Protein AF-A0A349HKL2-F1 (afdb_monomer_lite)

Structure (mmCIF, N/CA/C/O backbone):
data_AF-A0A349HKL2-F1
#
_entry.id   AF-A0A349HKL2-F1
#
loop_
_atom_site.group_PDB
_atom_site.id
_atom_site.type_symbol
_atom_site.label_atom_id
_atom_site.label_alt_id
_atom_site.label_comp_id
_atom_site.label_asym_id
_atom_site.label_entity_id
_atom_site.label_seq_id
_atom_site.pdbx_PDB_ins_code
_atom_site.Cartn_x
_atom_site.Cartn_y
_atom_site.Cartn_z
_atom_site.occupancy
_atom_site.B_iso_or_equiv
_atom_site.auth_seq_id
_atom_site.auth_comp_id
_atom_site.auth_asym_id
_atom_site.auth_atom_id
_atom_site.pdbx_PDB_model_num
ATOM 1 N N . MET A 1 1 ? -15.366 -4.958 16.039 1.00 77.75 1 MET A N 1
ATOM 2 C CA . MET A 1 1 ? -14.881 -5.677 14.840 1.00 77.75 1 MET A CA 1
ATOM 3 C C . MET A 1 1 ? -13.421 -5.384 14.502 1.00 77.75 1 MET A C 1
ATOM 5 O O . MET A 1 1 ? -12.619 -6.249 14.798 1.00 77.75 1 MET A O 1
ATOM 9 N N . GLN A 1 2 ? -13.024 -4.227 13.939 1.00 81.50 2 GLN A N 1
ATOM 10 C CA . GLN A 1 2 ? -11.599 -4.001 13.590 1.00 81.50 2 GLN A CA 1
ATOM 11 C C . GLN A 1 2 ? -10.670 -4.048 14.814 1.00 81.50 2 GLN A C 1
ATOM 13 O O . GLN A 1 2 ? -9.654 -4.728 14.779 1.00 81.50 2 GLN A O 1
ATOM 18 N N . GLU A 1 3 ? -11.061 -3.418 15.924 1.00 82.62 3 GLU A N 1
ATOM 19 C CA . GLU A 1 3 ? -10.295 -3.482 17.178 1.00 82.62 3 GLU A CA 1
ATOM 20 C C . GLU A 1 3 ? -10.188 -4.905 17.755 1.00 82.62 3 GLU A C 1
ATOM 22 O O . GLU A 1 3 ? -9.153 -5.280 18.297 1.00 82.62 3 GLU A O 1
ATOM 27 N N . GLU A 1 4 ? -11.245 -5.714 17.637 1.00 84.62 4 GLU A N 1
ATOM 28 C CA . GLU A 1 4 ? -11.254 -7.108 18.112 1.00 84.62 4 GLU A CA 1
ATOM 29 C C . GLU A 1 4 ? -10.399 -8.010 17.220 1.00 84.62 4 GLU A C 1
ATOM 31 O O . GLU A 1 4 ? -9.692 -8.875 17.727 1.00 84.62 4 GLU A O 1
ATOM 36 N N . LEU A 1 5 ? -10.415 -7.772 15.904 1.00 87.56 5 LEU A N 1
ATOM 37 C CA . LEU A 1 5 ? -9.567 -8.470 14.943 1.00 87.56 5 LEU A CA 1
ATOM 38 C C . LEU A 1 5 ? -8.080 -8.222 15.244 1.00 87.56 5 LEU A C 1
ATOM 40 O O . LEU A 1 5 ? -7.298 -9.169 15.274 1.00 87.56 5 LEU A O 1
ATOM 44 N N . THR A 1 6 ? -7.700 -6.970 15.528 1.00 90.38 6 THR A N 1
ATOM 45 C CA . THR A 1 6 ? -6.320 -6.617 15.897 1.00 90.38 6 THR A CA 1
ATOM 46 C C . THR A 1 6 ? -5.884 -7.333 17.172 1.00 90.38 6 THR A C 1
ATOM 48 O O . THR A 1 6 ? -4.822 -7.945 17.182 1.00 90.38 6 THR A O 1
ATOM 51 N N . LYS A 1 7 ? -6.728 -7.337 18.215 1.00 89.50 7 LYS A N 1
ATOM 52 C CA . LYS A 1 7 ? -6.446 -8.058 19.469 1.00 89.50 7 LYS A CA 1
ATOM 53 C C . LYS A 1 7 ? -6.307 -9.565 19.254 1.00 89.50 7 LYS A C 1
ATOM 55 O O . LYS A 1 7 ? -5.446 -10.192 19.860 1.00 89.50 7 LYS A O 1
ATOM 60 N N . LEU A 1 8 ? -7.134 -10.157 18.390 1.00 89.50 8 LEU A N 1
ATOM 61 C CA . LEU A 1 8 ? -7.037 -11.579 18.063 1.00 89.50 8 LEU A CA 1
ATOM 62 C C . LEU A 1 8 ? -5.729 -11.912 17.343 1.00 89.50 8 LEU A C 1
ATOM 64 O O . LEU A 1 8 ? -5.102 -12.910 17.677 1.00 89.50 8 LEU A O 1
ATOM 68 N N . PHE A 1 9 ? -5.274 -11.077 16.406 1.00 91.56 9 PHE A N 1
ATOM 69 C CA . PHE A 1 9 ? -4.036 -11.325 15.658 1.00 91.56 9 PHE A CA 1
ATOM 70 C C . PHE A 1 9 ? -2.760 -11.385 16.504 1.00 91.56 9 PHE A C 1
ATOM 72 O O . PHE A 1 9 ? -1.748 -11.883 16.005 1.00 91.56 9 PHE A O 1
ATOM 79 N N . GLU A 1 10 ? -2.804 -10.904 17.745 1.00 91.88 10 GLU A N 1
ATOM 80 C CA . GLU A 1 10 ? -1.698 -10.993 18.700 1.00 91.88 10 GLU A CA 1
ATOM 81 C C . GLU A 1 10 ? -1.646 -12.343 19.430 1.00 91.88 10 GLU A C 1
ATOM 83 O O . GLU A 1 10 ? -0.569 -12.760 19.851 1.00 91.88 10 GLU A O 1
ATOM 88 N N . VAL A 1 11 ? -2.785 -13.032 19.571 1.00 90.38 11 VAL A N 1
ATOM 89 C CA . VAL A 1 11 ? -2.913 -14.232 20.422 1.00 90.38 11 VAL A CA 1
ATOM 90 C C . VAL A 1 11 ? -3.193 -15.523 19.650 1.00 90.38 11 VAL A C 1
ATOM 92 O O . VAL A 1 11 ? -2.885 -16.606 20.142 1.00 90.38 11 VAL A O 1
ATOM 95 N N . VAL A 1 12 ? -3.766 -15.438 18.447 1.00 92.81 12 VAL A N 1
ATOM 96 C CA . VAL A 1 12 ? -4.131 -16.618 17.646 1.00 92.81 12 VAL A CA 1
ATOM 97 C C . VAL A 1 12 ? -2.921 -17.246 16.946 1.00 92.81 12 VAL A C 1
ATOM 99 O O . VAL A 1 12 ? -1.921 -16.590 16.650 1.00 92.81 12 VAL A O 1
ATOM 102 N N . SER A 1 13 ? -3.024 -18.535 16.624 1.00 94.62 13 SER A N 1
ATOM 103 C CA . SER A 1 13 ? -2.005 -19.252 15.847 1.00 94.62 13 SER A CA 1
ATOM 104 C C . SER A 1 13 ? -1.876 -18.724 14.409 1.00 94.62 13 SER A C 1
ATOM 106 O O . SER A 1 13 ? -2.777 -18.077 13.877 1.00 94.62 13 SER A O 1
ATOM 108 N N . GLN A 1 14 ? -0.771 -19.053 13.727 1.00 91.44 14 GLN A N 1
ATOM 109 C CA . GLN A 1 14 ? -0.556 -18.652 12.325 1.00 91.44 14 GLN A CA 1
ATOM 110 C C . GLN A 1 14 ? -1.642 -19.183 11.375 1.00 91.44 14 GLN A C 1
ATOM 112 O O . GLN A 1 14 ? -2.028 -18.489 10.436 1.00 91.44 14 GLN A O 1
ATOM 117 N N . LEU A 1 15 ? -2.165 -20.386 11.635 1.00 93.12 15 LEU A N 1
ATOM 118 C CA . LEU A 1 15 ? -3.247 -20.972 10.843 1.00 93.12 15 LEU A CA 1
ATOM 119 C C . LEU A 1 15 ? -4.553 -20.181 11.019 1.00 93.12 15 LEU A C 1
ATOM 121 O O . LEU A 1 15 ? -5.145 -19.745 10.037 1.00 93.12 15 LEU A O 1
ATOM 125 N N . GLU A 1 16 ? -4.950 -19.917 12.266 1.00 94.62 16 GLU A N 1
ATOM 126 C CA . GLU A 1 16 ? -6.142 -19.118 12.593 1.00 94.62 16 GLU A CA 1
ATOM 127 C C . GLU A 1 16 ? -6.019 -17.680 12.054 1.00 94.62 16 GLU A C 1
ATOM 129 O O . GLU A 1 16 ? -6.987 -17.092 11.572 1.00 94.62 16 GLU A O 1
ATOM 134 N N . LYS A 1 17 ? -4.805 -17.117 12.066 1.00 95.19 17 LYS A N 1
ATOM 135 C CA . LYS A 1 17 ? -4.504 -15.811 11.468 1.00 95.19 17 LYS A CA 1
ATOM 136 C C . LYS A 1 17 ? -4.704 -15.808 9.953 1.00 95.19 17 LYS A C 1
ATOM 138 O O . LYS A 1 17 ? -5.260 -14.845 9.416 1.00 95.19 17 LYS A O 1
ATOM 143 N N . ALA A 1 18 ? -4.271 -16.862 9.261 1.00 94.25 18 ALA A N 1
ATOM 144 C CA . ALA A 1 18 ? -4.490 -17.010 7.827 1.00 94.25 18 ALA A CA 1
ATOM 145 C C . ALA A 1 18 ? -5.990 -17.117 7.504 1.00 94.25 18 ALA A C 1
ATOM 147 O O . ALA A 1 18 ? -6.471 -16.406 6.622 1.00 94.25 18 ALA A O 1
ATOM 148 N N . GLU A 1 19 ? -6.745 -17.916 8.263 1.00 95.12 19 GLU A N 1
ATOM 149 C CA . GLU A 1 19 ? -8.201 -18.051 8.108 1.00 95.12 19 GLU A CA 1
ATOM 150 C C . GLU A 1 19 ? -8.934 -16.715 8.311 1.00 95.12 19 GLU A C 1
ATOM 152 O O . GLU A 1 19 ? -9.710 -16.293 7.449 1.00 95.12 19 GLU A O 1
ATOM 157 N N . LEU A 1 20 ? -8.628 -15.991 9.394 1.00 96.19 20 LEU A N 1
ATOM 158 C CA . LEU A 1 20 ? -9.179 -14.657 9.656 1.00 96.19 20 LEU A CA 1
ATOM 159 C C . LEU A 1 20 ? -8.833 -13.658 8.546 1.00 96.19 20 LEU A C 1
ATOM 161 O O . LEU A 1 20 ? -9.670 -12.838 8.166 1.00 96.19 20 LEU A O 1
ATOM 165 N N . THR A 1 21 ? -7.620 -13.734 7.993 1.00 95.81 21 THR A N 1
ATOM 166 C CA . THR A 1 21 ? -7.197 -12.876 6.878 1.00 95.81 21 THR A CA 1
ATOM 167 C C . THR A 1 21 ? -8.017 -13.163 5.620 1.00 95.81 21 THR A C 1
ATOM 169 O O . THR A 1 21 ? -8.488 -12.229 4.970 1.00 95.81 21 THR A O 1
ATOM 172 N N . VAL A 1 22 ? -8.246 -14.438 5.292 1.00 97.50 22 VAL A N 1
ATOM 173 C CA . VAL A 1 22 ? -9.071 -14.844 4.142 1.00 97.50 22 VAL A CA 1
ATOM 174 C C . VAL A 1 22 ? -10.514 -14.361 4.302 1.00 97.50 22 VAL A C 1
ATOM 176 O O . VAL A 1 22 ? -11.059 -13.761 3.374 1.00 97.50 22 VAL A O 1
ATOM 179 N N . LEU A 1 23 ? -11.119 -14.554 5.479 1.00 95.94 23 LEU A N 1
ATOM 180 C CA . LEU A 1 23 ? -12.486 -14.103 5.764 1.00 95.94 23 LEU A CA 1
ATOM 181 C C . LEU A 1 23 ? -12.609 -12.573 5.724 1.00 95.94 23 LEU A C 1
ATOM 183 O O . LEU A 1 23 ? -13.549 -12.043 5.129 1.00 95.94 23 LEU A O 1
ATOM 187 N N . ASN A 1 24 ? -11.636 -11.854 6.289 1.00 97.19 24 ASN A N 1
ATOM 188 C CA . ASN A 1 24 ? -11.599 -10.394 6.244 1.00 97.19 24 ASN A CA 1
ATOM 189 C C . ASN A 1 24 ? -11.473 -9.879 4.801 1.00 97.19 24 ASN A C 1
ATOM 191 O O . ASN A 1 24 ? -12.225 -8.996 4.389 1.00 97.19 24 ASN A O 1
ATOM 195 N N . ASN A 1 25 ? -10.594 -10.478 3.996 1.00 96.56 25 ASN A N 1
ATOM 196 C CA . ASN A 1 25 ? -10.440 -10.120 2.586 1.00 96.56 25 ASN A CA 1
ATOM 197 C C . ASN A 1 25 ? -11.715 -10.406 1.779 1.00 96.56 25 ASN A C 1
ATOM 199 O O . ASN A 1 25 ? -12.091 -9.604 0.922 1.00 96.56 25 ASN A O 1
ATOM 203 N N . ALA A 1 26 ? -12.419 -11.505 2.067 1.00 97.12 26 ALA A N 1
ATOM 204 C CA . ALA A 1 26 ? -13.706 -11.810 1.445 1.00 97.12 26 ALA A CA 1
ATOM 205 C C . ALA A 1 26 ? -14.782 -10.768 1.805 1.00 97.12 26 ALA A C 1
ATOM 207 O O . ALA A 1 26 ? -15.505 -10.301 0.919 1.00 97.12 26 ALA A O 1
ATOM 208 N N . ALA A 1 27 ? -14.858 -10.348 3.072 1.00 97.44 27 ALA A N 1
ATOM 209 C CA . ALA A 1 27 ? -15.780 -9.305 3.523 1.00 97.44 27 ALA A CA 1
ATOM 210 C C . ALA A 1 27 ? -15.475 -7.937 2.881 1.00 97.44 27 ALA A C 1
ATOM 212 O O . ALA A 1 27 ? -16.391 -7.247 2.435 1.00 97.44 27 ALA A O 1
ATOM 213 N N . VAL A 1 28 ? -14.194 -7.564 2.759 1.00 96.94 28 VAL A N 1
ATOM 214 C CA . VAL A 1 28 ? -13.766 -6.324 2.084 1.00 96.94 28 VAL A CA 1
ATOM 215 C C . VAL A 1 28 ? -14.082 -6.368 0.588 1.00 96.94 28 VAL A C 1
ATOM 217 O O . VAL A 1 28 ? -14.627 -5.408 0.043 1.00 96.94 28 VAL A O 1
ATOM 220 N N . LYS A 1 29 ? -13.795 -7.489 -0.085 1.00 97.81 29 LYS A N 1
ATOM 221 C CA . LYS A 1 29 ? -14.058 -7.650 -1.522 1.00 97.81 29 LYS A CA 1
ATOM 222 C C . LYS A 1 29 ? -15.553 -7.598 -1.840 1.00 97.81 29 LYS A C 1
ATOM 224 O O . LYS A 1 29 ? -15.958 -6.913 -2.773 1.00 97.81 29 LYS A O 1
ATOM 229 N N . THR A 1 30 ? -16.380 -8.299 -1.067 1.00 97.31 30 THR A N 1
ATOM 230 C CA . THR A 1 30 ? -17.841 -8.289 -1.258 1.00 97.31 30 THR A CA 1
ATOM 231 C C . THR A 1 30 ? -18.452 -6.924 -0.946 1.00 97.31 30 THR A C 1
ATOM 233 O O . THR A 1 30 ? -19.333 -6.481 -1.680 1.00 97.31 30 THR A O 1
ATOM 236 N N . LEU A 1 31 ? -17.932 -6.207 0.059 1.00 97.44 31 LEU A N 1
ATOM 237 C CA . LEU A 1 31 ? -18.310 -4.817 0.323 1.00 97.44 31 LEU A CA 1
ATOM 238 C C . LEU A 1 31 ? -17.968 -3.905 -0.861 1.00 97.44 31 LEU A C 1
ATOM 240 O O . LEU A 1 31 ? -18.812 -3.119 -1.283 1.00 97.44 31 LEU A O 1
ATOM 244 N N . SER A 1 32 ? -16.760 -4.031 -1.416 1.00 97.06 32 SER A N 1
ATOM 245 C CA . SER A 1 32 ? -16.333 -3.256 -2.586 1.00 97.06 32 SER A CA 1
ATOM 246 C C . SER A 1 32 ? -17.223 -3.532 -3.805 1.00 97.06 32 SER A C 1
ATOM 248 O O . SER A 1 32 ? -17.675 -2.589 -4.450 1.00 97.06 32 SER A O 1
ATOM 250 N N . ASN A 1 33 ? -17.574 -4.796 -4.065 1.00 96.69 33 ASN A N 1
ATOM 251 C CA . ASN A 1 33 ? -18.509 -5.160 -5.134 1.00 96.69 33 ASN A CA 1
ATOM 252 C C . ASN A 1 33 ? -19.907 -4.559 -4.918 1.00 96.69 33 ASN A C 1
ATOM 254 O O . ASN A 1 33 ? -20.520 -4.083 -5.868 1.00 96.69 33 ASN A O 1
ATOM 258 N N . TYR A 1 34 ? -20.414 -4.561 -3.681 1.00 97.12 34 TYR A N 1
ATOM 259 C CA . TYR A 1 34 ? -21.702 -3.946 -3.356 1.00 97.12 34 TYR A CA 1
ATOM 260 C C . TYR A 1 34 ? -21.678 -2.417 -3.496 1.00 97.12 34 TYR A C 1
ATOM 262 O O . TYR A 1 34 ? -22.665 -1.829 -3.925 1.00 97.12 34 TYR A O 1
ATOM 270 N N . GLN A 1 35 ? -20.557 -1.768 -3.169 1.00 96.38 35 GLN A N 1
ATOM 271 C CA . GLN A 1 35 ? -20.375 -0.329 -3.383 1.00 96.38 35 GLN A CA 1
ATOM 272 C C . GLN A 1 35 ? -20.322 0.031 -4.871 1.00 96.38 35 GLN A C 1
ATOM 274 O O . GLN A 1 35 ? -20.871 1.060 -5.258 1.00 96.38 35 GLN A O 1
ATOM 279 N N . ALA A 1 36 ? -19.673 -0.803 -5.688 1.00 97.44 36 ALA A N 1
ATOM 280 C CA . ALA A 1 36 ? -19.587 -0.607 -7.132 1.00 97.44 36 ALA A CA 1
ATOM 281 C C . ALA A 1 36 ? -20.931 -0.859 -7.835 1.00 97.44 36 ALA A C 1
ATOM 283 O O . ALA A 1 36 ? -21.307 -0.102 -8.725 1.00 97.44 36 ALA A O 1
ATOM 284 N N . ASP A 1 37 ? -21.659 -1.900 -7.423 1.00 97.56 37 ASP A N 1
ATOM 285 C CA . ASP A 1 37 ? -22.953 -2.281 -7.990 1.00 97.56 37 ASP A CA 1
ATOM 286 C C . ASP A 1 37 ? -23.943 -2.689 -6.873 1.00 97.56 37 ASP A C 1
ATOM 288 O O . ASP A 1 37 ? -23.933 -3.845 -6.422 1.00 97.56 37 ASP A O 1
ATOM 292 N N . PRO A 1 38 ? -24.792 -1.757 -6.388 1.00 97.56 38 PRO A N 1
ATOM 293 C CA . PRO A 1 38 ? -25.702 -1.973 -5.255 1.00 97.56 38 PRO A CA 1
ATOM 294 C C . PRO A 1 38 ? -26.899 -2.898 -5.541 1.00 97.56 38 PRO A C 1
ATOM 296 O O . PRO A 1 38 ? -28.063 -2.524 -5.386 1.00 97.56 38 PRO A O 1
ATOM 299 N N . THR A 1 39 ? -26.641 -4.144 -5.932 1.00 98.31 39 THR A N 1
ATOM 300 C CA . THR A 1 39 ? -27.681 -5.148 -6.189 1.00 98.31 39 THR A CA 1
ATOM 301 C C . THR A 1 39 ? -28.036 -5.956 -4.941 1.00 98.31 39 THR A C 1
ATOM 303 O O . THR A 1 39 ? -27.227 -6.149 -4.029 1.00 98.31 39 THR A O 1
ATOM 306 N N . ALA A 1 40 ? -29.253 -6.513 -4.916 1.00 97.19 40 ALA A N 1
ATOM 307 C CA . ALA A 1 40 ? -29.705 -7.401 -3.841 1.00 97.19 40 ALA A CA 1
ATOM 308 C C . ALA A 1 40 ? -28.819 -8.652 -3.686 1.00 97.19 40 ALA A C 1
ATOM 310 O O . ALA A 1 40 ? -28.645 -9.154 -2.575 1.00 97.19 40 ALA A O 1
ATOM 311 N N . LYS A 1 41 ? -28.234 -9.134 -4.792 1.00 97.94 41 LYS A N 1
ATOM 312 C CA . LYS A 1 41 ? -27.270 -10.237 -4.788 1.00 97.94 41 LYS A CA 1
ATOM 313 C C . LYS A 1 41 ? -25.982 -9.834 -4.066 1.00 97.94 41 LYS A C 1
ATOM 315 O O . LYS A 1 41 ? -25.614 -10.496 -3.103 1.00 97.94 41 LYS A O 1
ATOM 320 N N . ASN A 1 42 ? -25.367 -8.715 -4.457 1.00 96.62 42 ASN A N 1
ATOM 321 C CA . ASN A 1 42 ? -24.114 -8.249 -3.853 1.00 96.62 42 ASN A CA 1
ATOM 322 C C . ASN A 1 42 ? -24.281 -7.919 -2.362 1.00 96.62 42 ASN A C 1
ATOM 324 O O . ASN A 1 42 ? -23.398 -8.220 -1.562 1.00 96.62 42 ASN A O 1
ATOM 328 N N . LYS A 1 43 ? -25.444 -7.385 -1.964 1.00 97.81 43 LYS A N 1
ATOM 329 C CA . LYS A 1 43 ? -25.780 -7.196 -0.547 1.00 97.81 43 LYS A CA 1
ATOM 330 C C . LYS A 1 43 ? -25.809 -8.523 0.216 1.00 97.81 43 LYS A C 1
ATOM 332 O O . LYS A 1 43 ? -25.216 -8.623 1.284 1.00 97.81 43 LYS A O 1
ATOM 337 N N . LYS A 1 44 ? -26.477 -9.543 -0.333 1.00 97.88 44 LYS A N 1
ATOM 338 C CA . LYS A 1 44 ? -26.567 -10.874 0.284 1.00 97.88 44 LYS A CA 1
ATOM 339 C C . LYS A 1 44 ? -25.189 -11.531 0.416 1.00 97.88 44 LYS A C 1
ATOM 341 O O . LYS A 1 44 ? -24.912 -12.140 1.446 1.00 97.88 44 LYS A O 1
ATOM 346 N N . ASP A 1 45 ? -24.342 -11.387 -0.599 1.00 97.38 45 ASP A N 1
ATOM 347 C CA . ASP A 1 45 ? -22.974 -11.915 -0.594 1.00 97.38 45 ASP A CA 1
ATOM 348 C C . ASP A 1 45 ? -22.113 -11.222 0.478 1.00 97.38 45 ASP A C 1
ATOM 350 O O . ASP A 1 45 ? -21.376 -11.889 1.207 1.00 97.38 45 ASP A O 1
ATOM 354 N N . TRP A 1 46 ? -22.256 -9.901 0.640 1.00 98.00 46 TRP A N 1
ATOM 355 C CA . TRP A 1 46 ? -21.597 -9.147 1.710 1.00 98.00 46 TRP A CA 1
ATOM 356 C C . TRP A 1 46 ? -22.101 -9.530 3.107 1.00 98.00 46 TRP A C 1
ATOM 358 O O . TRP A 1 46 ? -21.289 -9.796 3.994 1.00 98.00 46 TRP A O 1
ATOM 368 N N . ASP A 1 47 ? -23.420 -9.621 3.303 1.00 97.44 47 ASP A N 1
ATOM 369 C CA . ASP A 1 47 ? -24.017 -10.030 4.580 1.00 97.44 47 ASP A CA 1
ATOM 370 C C . ASP A 1 47 ? -23.534 -11.436 4.991 1.00 97.44 47 ASP A C 1
ATOM 372 O O . ASP A 1 47 ? -23.210 -11.670 6.157 1.00 97.44 47 ASP A O 1
ATOM 376 N N . ALA A 1 48 ? -23.419 -12.364 4.032 1.00 97.81 48 ALA A N 1
ATOM 377 C CA . ALA A 1 48 ? -22.899 -13.710 4.268 1.00 97.81 48 ALA A CA 1
ATOM 378 C C . ALA A 1 48 ? -21.409 -13.710 4.656 1.00 97.81 48 ALA A C 1
ATOM 380 O O . ALA A 1 48 ? -21.034 -14.360 5.634 1.00 97.81 48 ALA A O 1
ATOM 381 N N . ALA A 1 49 ? -20.566 -12.959 3.937 1.00 97.06 49 ALA A N 1
ATOM 382 C CA . ALA A 1 49 ? -19.137 -12.854 4.238 1.00 97.06 49 ALA A CA 1
ATOM 383 C C . ALA A 1 49 ? -18.883 -12.194 5.604 1.00 97.06 49 ALA A C 1
ATOM 385 O O . ALA A 1 49 ? -18.064 -12.671 6.390 1.00 97.06 49 ALA A O 1
ATOM 386 N N . LYS A 1 50 ? -19.632 -11.130 5.917 1.00 97.50 50 LYS A N 1
ATOM 387 C CA . LYS A 1 50 ? -19.570 -10.440 7.208 1.00 97.50 50 LYS A CA 1
ATOM 388 C C . LYS A 1 50 ? -19.974 -11.363 8.358 1.00 97.50 50 LYS A C 1
ATOM 390 O O . LYS A 1 50 ? -19.269 -11.419 9.360 1.00 97.50 50 LYS A O 1
ATOM 395 N N . LYS A 1 51 ? -21.069 -12.113 8.202 1.00 97.38 51 LYS A N 1
ATOM 396 C CA . LYS A 1 51 ? -21.532 -13.064 9.218 1.00 97.38 51 LYS A CA 1
ATOM 397 C C . LYS A 1 51 ? -20.503 -14.170 9.479 1.00 97.38 51 LYS A C 1
ATOM 399 O O . LYS A 1 51 ? -20.225 -14.457 10.637 1.00 97.38 51 LYS A O 1
ATOM 404 N N . GLY A 1 52 ? -19.899 -14.738 8.431 1.00 96.50 52 GLY A N 1
ATOM 405 C CA . GLY A 1 52 ? -18.842 -15.746 8.584 1.00 96.50 52 GLY A CA 1
ATOM 406 C C . GLY A 1 52 ? -17.619 -15.216 9.342 1.00 96.50 52 GLY A C 1
ATOM 407 O O . GLY A 1 52 ? -17.092 -15.895 10.220 1.00 96.50 52 GLY A O 1
ATOM 408 N N . LEU A 1 53 ? -17.210 -13.972 9.067 1.00 96.94 53 LEU A N 1
ATOM 409 C CA . LEU A 1 53 ? -16.136 -13.308 9.810 1.00 96.94 53 LEU A CA 1
ATOM 410 C C . LEU A 1 53 ? -16.508 -13.080 11.286 1.00 96.94 53 LEU A C 1
ATOM 412 O O . LEU A 1 53 ? -15.703 -13.357 12.171 1.00 96.94 53 LEU A O 1
ATOM 416 N N . GLU A 1 54 ? -17.720 -12.594 11.569 1.00 96.50 54 GLU A N 1
ATOM 417 C CA . GLU A 1 54 ? -18.201 -12.364 12.939 1.00 96.50 54 GLU A CA 1
ATOM 418 C C . GLU A 1 54 ? -18.302 -13.663 13.752 1.00 96.50 54 GLU A C 1
ATOM 420 O O . GLU A 1 54 ? -17.956 -13.683 14.934 1.00 96.50 54 GLU A O 1
ATOM 425 N N . GLU A 1 55 ? -18.762 -14.755 13.142 1.00 96.44 55 GLU A N 1
ATOM 426 C CA . GLU A 1 55 ? -18.844 -16.068 13.789 1.00 96.44 55 GLU A CA 1
ATOM 427 C C . GLU A 1 55 ? -17.455 -16.599 14.164 1.00 96.44 55 GLU A C 1
ATOM 429 O O . GLU A 1 55 ? -17.261 -17.035 15.303 1.00 96.44 55 GLU A O 1
ATOM 434 N N . GLU A 1 56 ? -16.473 -16.491 13.263 1.00 96.69 56 GLU A N 1
ATOM 435 C CA . GLU A 1 56 ? -15.110 -16.951 13.542 1.00 96.69 56 GLU A CA 1
ATOM 436 C C . GLU A 1 56 ? -14.407 -16.059 14.578 1.00 96.69 56 GLU A C 1
ATOM 438 O O . GLU A 1 56 ? -13.791 -16.576 15.512 1.00 96.69 56 GLU A O 1
ATOM 443 N N . ILE A 1 57 ? -14.582 -14.730 14.510 1.00 94.56 57 ILE A N 1
ATOM 444 C CA . ILE A 1 57 ? -14.107 -13.802 15.553 1.00 94.56 57 ILE A CA 1
ATOM 445 C C . ILE A 1 57 ? -14.691 -14.186 16.913 1.00 94.56 57 ILE A C 1
ATOM 447 O O . ILE A 1 57 ? -13.952 -14.268 17.892 1.00 94.56 57 ILE A O 1
ATOM 451 N N . ASN A 1 58 ? -15.996 -14.452 17.001 1.00 91.94 58 ASN A N 1
ATOM 452 C CA . ASN A 1 58 ? -16.639 -14.832 18.260 1.00 91.94 58 ASN A CA 1
ATOM 453 C C . ASN A 1 58 ? -16.134 -16.181 18.787 1.00 91.94 58 ASN A C 1
ATOM 455 O O . ASN A 1 58 ? -15.926 -16.338 19.992 1.00 91.94 58 ASN A O 1
ATOM 459 N N . LYS A 1 59 ? -15.930 -17.158 17.902 1.00 93.56 59 LYS A N 1
ATOM 460 C CA . LYS A 1 59 ? -15.405 -18.485 18.241 1.00 93.56 59 LYS A CA 1
ATOM 461 C C . LYS A 1 59 ? -13.975 -18.401 18.773 1.00 93.56 59 LYS A C 1
ATOM 463 O O . LYS A 1 59 ? -13.704 -18.929 19.851 1.00 93.56 59 LYS A O 1
ATOM 468 N N . LEU A 1 60 ? -13.088 -17.698 18.069 1.00 92.50 60 LEU A N 1
ATOM 469 C CA . LEU A 1 60 ? -11.700 -17.503 18.488 1.00 92.50 60 LEU A CA 1
ATOM 470 C C . LEU A 1 60 ? -11.596 -16.613 19.726 1.00 92.50 60 LEU A C 1
ATOM 472 O O . LEU A 1 60 ? -10.791 -16.899 20.606 1.00 92.50 60 LEU A O 1
ATOM 476 N N . SER A 1 61 ? -12.455 -15.599 19.852 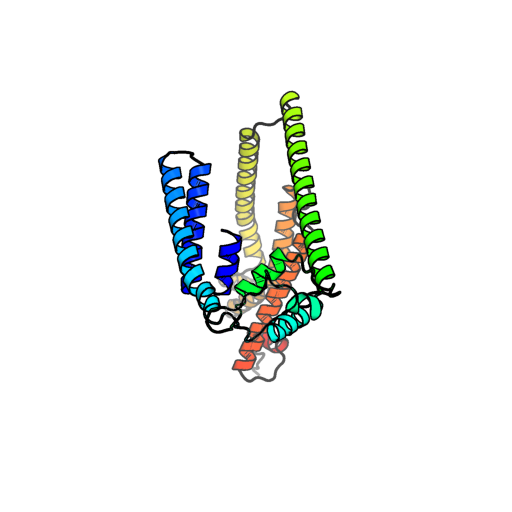1.00 89.38 61 SER A N 1
ATOM 477 C CA . SER A 1 61 ? -12.486 -14.755 21.050 1.00 89.38 61 SER A CA 1
ATOM 478 C C . SER A 1 61 ? -12.885 -15.552 22.281 1.00 89.38 61 SER A C 1
ATOM 480 O O . SER A 1 61 ? -12.271 -15.407 23.330 1.00 89.38 61 SER A O 1
ATOM 482 N N . LYS A 1 62 ? -13.871 -16.449 22.162 1.00 88.25 62 LYS A N 1
ATOM 483 C CA . LYS A 1 62 ? -14.176 -17.389 23.242 1.00 88.25 62 LYS A CA 1
ATOM 484 C C . LYS A 1 62 ? -12.972 -18.283 23.509 1.00 88.25 62 LYS A C 1
ATOM 486 O O . LYS A 1 62 ? -12.503 -18.317 24.632 1.00 88.25 62 LYS A O 1
ATOM 491 N N . LYS A 1 63 ? -12.409 -18.942 22.501 1.00 88.50 63 LYS A N 1
ATOM 492 C CA . LYS A 1 63 ? -11.272 -19.854 22.694 1.00 88.50 63 LYS A CA 1
ATOM 493 C C . LYS A 1 63 ? -10.088 -19.205 23.431 1.00 88.50 63 LYS A C 1
ATOM 495 O O . LYS A 1 63 ? -9.614 -19.766 24.405 1.00 88.50 63 LYS A O 1
ATOM 500 N N . HIS A 1 64 ? -9.656 -18.021 23.002 1.00 84.81 64 HIS A N 1
ATOM 501 C CA . HIS A 1 64 ? -8.417 -17.398 23.486 1.00 84.81 64 HIS A CA 1
ATOM 502 C C . HIS A 1 64 ? -8.614 -16.404 24.635 1.00 84.81 64 HIS A C 1
ATOM 504 O O . HIS A 1 64 ? -7.691 -16.182 25.413 1.00 84.81 64 HIS A O 1
ATOM 510 N N . PHE A 1 65 ? -9.808 -15.823 24.785 1.00 79.44 65 PHE A N 1
ATOM 511 C CA . PHE A 1 65 ? -10.095 -14.867 25.861 1.00 79.44 65 PHE A CA 1
ATOM 512 C C . PHE A 1 65 ? -11.060 -15.399 26.933 1.00 79.44 65 PHE A C 1
ATOM 514 O O . PHE A 1 65 ? -11.214 -14.740 27.960 1.00 79.44 65 PHE A O 1
ATOM 521 N N . SER A 1 66 ? -11.692 -16.572 26.765 1.00 63.62 66 SER A N 1
ATOM 522 C CA . SER A 1 66 ? -12.528 -17.164 27.832 1.00 63.62 66 SER A CA 1
ATOM 523 C C . SER A 1 66 ? -11.744 -17.998 28.853 1.00 63.62 66 SER A C 1
ATOM 525 O O . SER A 1 66 ? -12.185 -18.095 29.996 1.00 63.62 66 SER A O 1
ATOM 527 N N . GLU A 1 67 ? -10.544 -18.489 28.523 1.00 48.84 67 GLU A N 1
ATOM 528 C CA . GLU A 1 67 ? -9.703 -19.241 29.476 1.00 48.84 67 GLU A CA 1
ATOM 529 C C . GLU A 1 67 ? -9.026 -18.356 30.540 1.00 48.84 67 GLU A C 1
ATOM 531 O O . GLU A 1 67 ? -8.653 -18.847 31.602 1.00 48.84 67 GLU A O 1
ATOM 536 N N . GLN A 1 68 ? -8.967 -17.030 30.356 1.00 46.50 68 GLN A N 1
ATOM 537 C CA . GLN A 1 68 ? -8.533 -16.107 31.420 1.00 46.50 68 GLN A CA 1
ATOM 538 C C . GLN A 1 68 ? -9.629 -15.795 32.460 1.00 46.50 68 GLN A C 1
ATOM 540 O O . GLN A 1 68 ? -9.378 -15.064 33.417 1.00 46.50 68 GLN A O 1
ATOM 545 N N . SER A 1 69 ? -10.839 -16.351 32.317 1.00 45.78 69 SER A N 1
ATOM 546 C CA . SER A 1 69 ? -11.947 -16.118 33.255 1.00 45.78 69 SER A CA 1
ATOM 547 C C . SER A 1 69 ? -12.081 -17.180 34.357 1.00 45.78 69 SER A C 1
ATOM 549 O O . SER A 1 69 ? -12.797 -16.926 35.328 1.00 45.78 69 SER A O 1
ATOM 551 N N . GLU A 1 70 ? -11.434 -18.347 34.253 1.00 43.62 70 GLU A N 1
ATOM 552 C CA . GLU A 1 70 ? -11.593 -19.431 35.247 1.00 43.62 70 GLU A CA 1
ATOM 553 C C . GLU A 1 70 ? -10.534 -19.440 36.358 1.00 43.62 70 GLU A C 1
ATOM 555 O O . GLU A 1 70 ? -10.758 -20.028 37.415 1.00 43.62 70 GLU A O 1
ATOM 560 N N . THR A 1 71 ? -9.461 -18.660 36.222 1.00 45.19 71 THR A N 1
ATOM 561 C CA . THR A 1 71 ? -8.659 -18.197 37.366 1.00 45.19 71 THR A CA 1
ATOM 562 C C . THR A 1 71 ? -9.060 -16.777 37.743 1.00 45.19 71 THR A C 1
ATOM 564 O O . THR A 1 71 ? -8.211 -15.897 37.874 1.00 45.19 71 THR A O 1
ATOM 567 N N . ALA A 1 72 ? -10.364 -16.512 37.878 1.00 53.97 72 ALA A N 1
ATOM 568 C CA . ALA A 1 72 ? -10.815 -15.275 38.497 1.00 53.97 72 ALA A CA 1
ATOM 569 C C . ALA A 1 72 ? -10.152 -15.195 39.875 1.00 53.97 72 ALA A C 1
ATOM 571 O O . ALA A 1 72 ? -10.501 -15.981 40.755 1.00 53.97 72 ALA A O 1
ATOM 572 N N . GLU A 1 73 ? -9.169 -14.304 40.041 1.00 66.75 73 GLU A N 1
ATOM 573 C CA . GLU A 1 73 ? -8.503 -14.082 41.321 1.00 66.75 73 GLU A CA 1
ATOM 574 C C . GLU A 1 73 ? -9.579 -13.943 42.397 1.00 66.75 73 GLU A C 1
ATOM 576 O O . GLU A 1 73 ? -10.434 -13.046 42.366 1.00 66.75 73 GLU A O 1
ATOM 581 N N . LYS A 1 74 ? -9.594 -14.923 43.296 1.00 82.38 74 LYS A N 1
ATOM 582 C CA . LYS A 1 74 ? -10.528 -14.971 44.404 1.00 82.38 74 LYS A CA 1
ATOM 583 C C . LYS A 1 74 ? -9.840 -14.359 45.605 1.00 82.38 74 LYS A C 1
ATOM 585 O O . LYS A 1 74 ? -8.788 -14.824 46.034 1.00 82.38 74 LYS A O 1
ATOM 590 N N . PHE A 1 75 ? -10.453 -13.326 46.155 1.00 86.38 75 PHE A N 1
ATOM 591 C CA . PHE A 1 75 ? -9.997 -12.678 47.371 1.00 86.38 75 PHE A CA 1
ATOM 592 C C . PHE A 1 75 ? -10.674 -13.350 48.562 1.00 86.38 75 PHE A C 1
ATOM 594 O O . PHE A 1 75 ? -11.901 -13.387 48.653 1.00 86.38 75 PHE A O 1
ATOM 601 N N . LYS A 1 76 ? -9.890 -13.855 49.510 1.00 85.69 76 LYS A N 1
ATOM 602 C CA . LYS A 1 76 ? -10.389 -14.564 50.697 1.00 85.69 76 LYS A CA 1
ATOM 603 C C . LYS A 1 76 ? -11.182 -13.662 51.635 1.00 85.69 76 LYS A C 1
ATOM 605 O O . LYS A 1 76 ? -11.963 -14.138 52.448 1.00 85.69 76 LYS A O 1
ATOM 610 N N . ASN A 1 77 ? -10.921 -12.356 51.601 1.00 88.25 77 ASN A N 1
ATOM 611 C CA . ASN A 1 77 ? -11.555 -11.386 52.484 1.00 88.25 77 ASN A CA 1
ATOM 612 C C . ASN A 1 77 ? -11.403 -9.950 51.954 1.00 88.25 77 ASN A C 1
ATOM 614 O O . ASN A 1 77 ? -10.623 -9.662 51.046 1.00 88.25 77 ASN A O 1
ATOM 618 N N . LYS A 1 78 ? -12.108 -9.010 52.595 1.00 89.06 78 LYS A N 1
ATOM 619 C CA . LYS A 1 78 ? -12.026 -7.571 52.287 1.00 89.06 78 LYS A CA 1
ATOM 620 C C . LYS A 1 78 ? -10.616 -6.976 52.460 1.00 89.06 78 LYS A C 1
ATOM 622 O O . LYS A 1 78 ? -10.329 -5.938 51.868 1.00 89.06 78 LYS A O 1
ATOM 627 N N . SER A 1 79 ? -9.736 -7.604 53.248 1.00 88.25 79 SER A N 1
ATOM 628 C CA . SER A 1 79 ? -8.347 -7.150 53.422 1.00 88.25 79 SER A CA 1
ATOM 629 C C . SER A 1 79 ? -7.524 -7.373 52.158 1.00 88.25 79 SER A C 1
ATOM 631 O O . SER A 1 79 ? -6.751 -6.500 51.771 1.00 88.25 79 SER A O 1
ATOM 633 N N . GLU A 1 80 ? -7.703 -8.519 51.500 1.00 89.88 80 GLU A N 1
ATOM 634 C CA . GLU A 1 80 ? -7.041 -8.813 50.227 1.00 89.88 80 GLU A CA 1
ATOM 635 C C . GLU A 1 80 ? -7.552 -7.898 49.115 1.00 89.88 80 GLU A C 1
ATOM 637 O O . GLU A 1 80 ? -6.748 -7.371 48.353 1.00 89.88 80 GLU A O 1
ATOM 642 N N . VAL A 1 81 ? -8.855 -7.593 49.105 1.00 89.31 81 VAL A N 1
ATOM 643 C CA . VAL A 1 81 ? -9.432 -6.594 48.191 1.00 89.31 81 VAL A CA 1
ATOM 644 C C . VAL A 1 81 ? -8.817 -5.211 48.422 1.00 89.31 81 VAL A C 1
ATOM 646 O O . VAL A 1 81 ? -8.458 -4.525 47.471 1.00 89.31 81 VAL A O 1
ATOM 649 N N . TYR A 1 82 ? -8.657 -4.783 49.680 1.00 90.19 82 TYR A N 1
ATOM 650 C CA . TYR A 1 82 ? -8.007 -3.507 49.990 1.00 90.19 82 TYR A CA 1
ATOM 651 C C . TYR A 1 82 ? -6.550 -3.467 49.509 1.00 90.19 82 TYR A C 1
ATOM 653 O O . TYR A 1 82 ? -6.124 -2.459 48.941 1.00 90.19 82 TYR A O 1
ATOM 661 N N . ARG A 1 83 ? -5.796 -4.556 49.716 1.00 88.69 83 ARG A N 1
ATOM 662 C CA . ARG A 1 83 ? -4.410 -4.670 49.250 1.00 88.69 83 ARG A CA 1
ATOM 663 C C . ARG A 1 83 ? -4.342 -4.587 47.726 1.00 88.69 83 ARG A C 1
ATOM 665 O O . ARG A 1 83 ? -3.626 -3.730 47.225 1.00 88.69 83 ARG A O 1
ATOM 672 N N . TYR A 1 84 ? -5.170 -5.361 47.027 1.00 88.12 84 TYR A N 1
ATOM 673 C CA . TYR A 1 84 ? -5.283 -5.334 45.568 1.00 88.12 84 TYR A CA 1
ATOM 674 C C . TYR A 1 84 ? -5.603 -3.932 45.041 1.00 88.12 84 TYR A C 1
ATOM 676 O O . TYR A 1 84 ? -4.893 -3.405 44.193 1.00 88.12 84 TYR A O 1
ATOM 684 N N . LEU A 1 85 ? -6.624 -3.268 45.594 1.00 88.31 85 LEU A N 1
ATOM 685 C CA . LEU A 1 85 ? -6.985 -1.909 45.185 1.00 88.31 85 LEU A CA 1
ATOM 686 C C . LEU A 1 85 ? -5.844 -0.913 45.430 1.00 88.31 85 LEU A C 1
ATOM 688 O O . LEU A 1 85 ? -5.646 -0.004 44.633 1.00 88.31 85 LEU A O 1
ATOM 692 N N . THR A 1 86 ? -5.085 -1.077 46.514 1.00 87.62 86 THR A N 1
ATOM 693 C CA . THR A 1 86 ? -3.941 -0.208 46.823 1.00 87.62 86 THR A CA 1
ATOM 694 C C . THR A 1 86 ? -2.765 -0.465 45.876 1.00 87.62 86 THR A C 1
ATOM 696 O O . THR A 1 86 ? -2.156 0.495 45.406 1.00 87.62 86 THR A O 1
ATOM 699 N N . GLU A 1 87 ? -2.472 -1.731 45.564 1.00 82.75 87 GLU A N 1
ATOM 700 C CA . GLU A 1 87 ? -1.427 -2.158 44.620 1.00 82.75 87 GLU A CA 1
ATOM 701 C C . GLU A 1 87 ? -1.729 -1.702 43.188 1.00 82.75 87 GLU A C 1
ATOM 703 O O . GLU A 1 87 ? -0.854 -1.163 42.519 1.00 82.75 87 GLU A O 1
ATOM 708 N N . GLN A 1 88 ? -2.990 -1.800 42.759 1.00 80.75 88 GLN A N 1
ATOM 709 C CA . GLN A 1 88 ? -3.482 -1.271 41.479 1.00 80.75 88 GLN A CA 1
ATOM 710 C C . GLN A 1 88 ? -3.601 0.265 41.465 1.00 80.75 88 GLN A C 1
ATOM 712 O O . GLN A 1 88 ? -4.057 0.865 40.493 1.00 80.75 88 GLN A O 1
ATOM 717 N N . GLY A 1 89 ? -3.211 0.928 42.557 1.00 80.56 89 GLY A N 1
ATOM 718 C CA . GLY A 1 89 ? -3.124 2.377 42.625 1.00 80.56 89 GLY A CA 1
ATOM 719 C C . GLY A 1 89 ? -4.458 3.087 42.831 1.00 80.56 89 GLY A C 1
ATOM 720 O O . GLY A 1 89 ? -4.529 4.281 42.587 1.00 80.56 89 GLY A O 1
ATOM 721 N N . TYR A 1 90 ? -5.524 2.442 43.302 1.00 86.50 90 TYR A N 1
ATOM 722 C CA . TYR A 1 90 ? -6.786 3.117 43.622 1.00 86.50 90 TYR A CA 1
ATOM 723 C C . TYR A 1 90 ? -6.710 3.927 44.928 1.00 86.50 90 TYR A C 1
ATOM 725 O O . TYR A 1 90 ? -6.169 3.490 45.945 1.00 86.50 90 TYR A O 1
ATOM 733 N N . LYS A 1 91 ? -7.311 5.127 44.942 1.00 87.25 91 LYS A N 1
ATOM 734 C CA . LYS A 1 91 ? -7.413 5.987 46.132 1.00 87.25 91 LYS A CA 1
ATOM 735 C C . LYS A 1 91 ? -8.554 5.511 47.032 1.00 87.25 91 LYS A C 1
ATOM 737 O O . LYS A 1 91 ? -9.642 6.089 47.052 1.00 87.25 91 LYS A O 1
ATOM 742 N N . VAL A 1 92 ? -8.291 4.459 47.799 1.00 88.81 92 VAL A N 1
ATOM 743 C CA . VAL A 1 92 ? -9.250 3.873 48.739 1.00 88.81 92 VAL A CA 1
ATOM 744 C C . VAL A 1 92 ? -8.687 3.855 50.162 1.00 88.81 92 VAL A C 1
ATOM 746 O O . VAL A 1 92 ? -7.508 3.585 50.376 1.00 88.81 92 VAL A O 1
ATOM 749 N N . SER A 1 93 ? -9.516 4.178 51.159 1.00 89.00 93 SER A N 1
ATOM 750 C CA . SER A 1 93 ? -9.146 4.043 52.572 1.00 89.00 93 SER A CA 1
ATOM 751 C C . SER A 1 93 ? -9.587 2.683 53.106 1.00 89.00 93 SER A C 1
ATOM 753 O O . SER A 1 93 ? -10.643 2.174 52.724 1.00 89.00 93 SER A O 1
ATOM 755 N N . LYS A 1 94 ? -8.811 2.109 54.035 1.00 88.19 94 LYS A N 1
ATOM 756 C CA . LYS A 1 94 ? -9.153 0.834 54.684 1.00 88.19 94 LYS A CA 1
ATOM 757 C C . LYS A 1 94 ? -10.565 0.881 55.285 1.00 88.19 94 LYS A C 1
ATOM 759 O O . LYS A 1 94 ? -11.372 -0.005 55.032 1.00 88.19 94 LYS A O 1
ATOM 764 N N . SER A 1 95 ? -10.910 1.967 55.978 1.00 87.75 95 SER A N 1
ATOM 765 C CA . SER A 1 95 ? -12.243 2.152 56.568 1.00 87.75 95 SER A CA 1
ATOM 766 C C . SER A 1 95 ? -13.370 2.174 55.530 1.00 87.75 95 SER A C 1
ATOM 768 O O . SER A 1 95 ? -14.451 1.676 55.825 1.00 87.75 95 SER A O 1
ATOM 770 N N . LYS A 1 96 ? -13.134 2.689 54.311 1.00 87.00 96 LYS A N 1
ATOM 771 C CA . LYS A 1 96 ? -14.140 2.682 53.236 1.00 87.00 96 LYS A CA 1
ATOM 772 C C . LYS A 1 96 ? -14.440 1.255 52.773 1.00 87.00 96 LYS A C 1
ATOM 774 O O . LYS A 1 96 ? -15.602 0.887 52.720 1.00 87.00 96 LYS A O 1
ATOM 779 N N . VAL A 1 97 ? -13.420 0.429 52.532 1.00 86.69 97 VAL A N 1
ATOM 780 C CA . VAL A 1 97 ? -13.611 -0.972 52.097 1.00 86.69 97 VAL A CA 1
ATOM 781 C C . VAL A 1 97 ? -14.347 -1.803 53.157 1.00 86.69 97 VAL A C 1
ATOM 783 O O . VAL A 1 97 ? -15.221 -2.606 52.834 1.00 86.69 97 VAL A O 1
ATOM 786 N N . TYR A 1 98 ? -14.011 -1.613 54.435 1.00 86.25 98 TYR A N 1
ATOM 787 C CA . TYR A 1 98 ? -14.586 -2.407 55.524 1.00 86.25 98 TYR A CA 1
ATOM 788 C C . TYR A 1 98 ? -16.017 -1.990 55.885 1.00 86.25 98 TYR A C 1
ATOM 790 O O . TYR A 1 98 ? -16.865 -2.865 56.079 1.00 86.25 98 TYR A O 1
ATOM 798 N N . ASN A 1 99 ? -16.294 -0.682 55.937 1.00 82.62 99 ASN A N 1
ATOM 799 C CA . ASN A 1 99 ? -17.589 -0.154 56.379 1.00 82.62 99 ASN A CA 1
ATOM 800 C C . ASN A 1 99 ? -18.642 -0.107 55.265 1.00 82.62 99 ASN A C 1
ATOM 802 O O . ASN A 1 99 ? -19.825 0.070 55.557 1.00 82.62 99 ASN A O 1
ATOM 806 N N . ASP A 1 100 ? -18.241 -0.287 54.006 1.00 80.50 100 ASP A N 1
ATOM 807 C CA . ASP A 1 100 ? -19.169 -0.362 52.886 1.00 80.50 100 ASP A CA 1
ATOM 808 C C . ASP A 1 100 ? -19.854 -1.739 52.860 1.00 80.50 100 ASP A C 1
ATOM 810 O O . ASP A 1 100 ? -19.268 -2.774 52.512 1.00 80.50 100 ASP A O 1
ATOM 814 N N . LYS A 1 101 ? -21.100 -1.753 53.345 1.00 66.81 101 LYS A N 1
ATOM 815 C CA . LYS A 1 101 ? -21.927 -2.958 53.493 1.00 66.81 101 LYS A CA 1
ATOM 816 C C . LYS A 1 101 ? -22.570 -3.407 52.179 1.00 66.81 101 LYS A C 1
ATOM 818 O O . LYS A 1 101 ? -2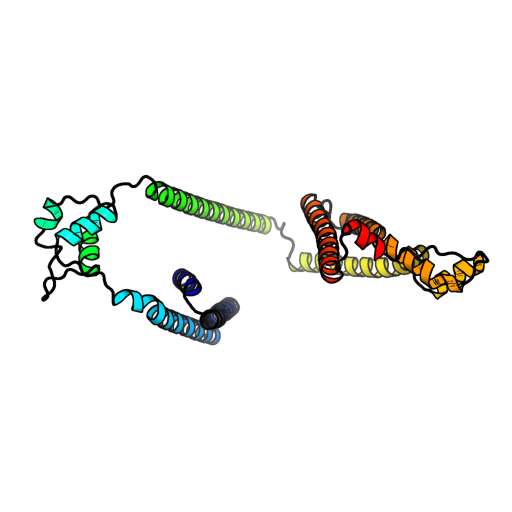2.983 -4.557 52.102 1.00 66.81 101 LYS A O 1
ATOM 823 N N . ALA A 1 102 ? -22.654 -2.534 51.174 1.00 64.75 102 ALA A N 1
ATOM 824 C CA . ALA A 1 102 ? -23.425 -2.793 49.957 1.00 64.75 102 ALA A CA 1
ATOM 825 C C . ALA A 1 102 ? -22.573 -3.321 48.791 1.00 64.75 102 ALA A C 1
ATOM 827 O O . ALA A 1 102 ? -23.088 -4.023 47.928 1.00 64.75 102 ALA A O 1
ATOM 828 N N . GLY A 1 103 ? -21.279 -2.990 48.755 1.00 68.56 103 GLY A N 1
ATOM 829 C CA . GLY A 1 103 ? -20.478 -3.156 47.540 1.00 68.56 103 GLY A CA 1
ATOM 830 C C . GLY A 1 103 ? -19.593 -4.406 47.438 1.00 68.56 103 GLY A C 1
ATOM 831 O O . GLY A 1 103 ? -19.284 -4.844 46.336 1.00 68.56 103 GLY A O 1
ATOM 832 N N . LEU A 1 104 ? -19.174 -4.990 48.566 1.00 80.44 104 LEU A N 1
ATOM 833 C CA . LEU A 1 104 ? -18.233 -6.123 48.613 1.00 80.44 104 LEU A CA 1
ATOM 834 C C . LEU A 1 104 ? -18.817 -7.269 49.438 1.00 80.44 104 LEU A C 1
ATOM 836 O O . LEU A 1 104 ? -18.356 -7.558 50.547 1.00 80.44 104 LEU A O 1
ATOM 840 N N . LEU A 1 105 ? -19.881 -7.868 48.909 1.00 79.94 105 LEU A N 1
ATOM 841 C CA . LEU A 1 105 ? -20.509 -9.040 49.505 1.00 79.94 105 LEU A CA 1
ATOM 842 C C . LEU A 1 105 ? -19.724 -10.300 49.103 1.00 79.94 105 LEU A C 1
ATOM 844 O O . LEU A 1 105 ? -19.523 -10.518 47.906 1.00 79.94 105 LEU A O 1
ATOM 848 N N . PRO A 1 106 ? -19.255 -11.107 50.071 1.00 80.44 106 PRO A N 1
ATOM 849 C CA . PRO A 1 106 ? -18.643 -12.392 49.770 1.00 80.44 106 PRO A CA 1
ATOM 850 C C . PRO A 1 106 ? -19.685 -13.370 49.213 1.00 80.44 106 PRO A C 1
ATOM 852 O O . PRO A 1 106 ? -20.866 -13.313 49.564 1.00 80.44 106 PRO A O 1
ATOM 855 N N . ASN A 1 107 ? -19.233 -14.283 48.357 1.00 82.00 107 ASN A N 1
ATOM 856 C CA . ASN A 1 107 ? -20.022 -15.414 47.881 1.00 82.00 107 ASN A CA 1
ATOM 857 C C . ASN A 1 107 ? -20.319 -16.393 49.032 1.00 82.00 107 ASN A C 1
ATOM 859 O O . ASN A 1 107 ? -19.817 -16.239 50.146 1.00 82.00 107 ASN A O 1
ATOM 863 N N . LYS A 1 108 ? -21.120 -17.432 48.758 1.00 75.81 108 LYS A N 1
ATOM 864 C CA . LYS A 1 108 ? -21.503 -18.462 49.747 1.00 75.81 108 LYS A CA 1
ATOM 865 C C . LYS A 1 108 ? -20.301 -19.114 50.453 1.00 75.81 108 LYS A C 1
ATOM 867 O O . LYS A 1 108 ? -20.433 -19.492 51.610 1.00 75.81 108 LYS A O 1
ATOM 872 N N . ASP A 1 109 ? -19.144 -19.153 49.793 1.00 78.75 109 ASP A N 1
ATOM 873 C CA . ASP A 1 109 ? -17.891 -19.720 50.312 1.00 78.75 109 ASP A CA 1
ATOM 874 C C . ASP A 1 109 ? -17.018 -18.706 51.082 1.00 78.75 109 ASP A C 1
ATOM 876 O O . ASP A 1 109 ? -15.906 -19.020 51.494 1.00 78.75 109 ASP A O 1
ATOM 880 N N . GLY A 1 110 ? -17.485 -17.466 51.272 1.00 78.44 110 GLY A N 1
ATOM 881 C CA . GLY A 1 110 ? -16.727 -16.398 51.939 1.00 78.44 110 GLY A CA 1
ATOM 882 C C . GLY A 1 110 ? -15.748 -15.640 51.030 1.00 78.44 110 GLY A C 1
ATOM 883 O O . GLY A 1 110 ? -15.174 -14.639 51.453 1.00 78.44 110 GLY A O 1
ATOM 884 N N . GLU A 1 111 ? -15.592 -16.070 49.777 1.00 86.38 111 GLU A N 1
ATOM 885 C CA . GLU A 1 111 ? -14.671 -15.489 48.793 1.00 86.38 111 GLU A CA 1
ATOM 886 C C . GLU A 1 111 ? -15.305 -14.320 48.018 1.00 86.38 111 GLU A C 1
ATOM 888 O O . GLU A 1 111 ? -16.502 -14.311 47.731 1.00 86.38 111 GLU A O 1
ATOM 893 N N . ILE A 1 112 ? -14.499 -13.334 47.628 1.00 87.62 112 ILE A N 1
ATOM 894 C CA . ILE A 1 112 ? -14.899 -12.194 46.796 1.00 87.62 112 ILE A CA 1
ATOM 895 C C . ILE A 1 112 ? -14.224 -12.350 45.433 1.00 87.62 112 ILE A C 1
ATOM 897 O O . ILE A 1 112 ? -13.012 -12.519 45.356 1.00 87.62 112 ILE A O 1
ATOM 901 N N . THR A 1 113 ? -14.989 -12.281 44.346 1.00 87.88 113 THR A N 1
ATOM 902 C CA . THR A 1 113 ? -14.434 -12.406 42.987 1.00 87.88 113 THR A CA 1
ATOM 903 C C . THR A 1 113 ? -13.939 -11.066 42.455 1.00 87.88 113 THR A C 1
ATOM 905 O O . THR A 1 113 ? -14.470 -10.012 42.818 1.00 87.88 113 THR A O 1
ATOM 908 N N . LEU A 1 114 ? -12.990 -11.096 41.518 1.00 84.25 114 LEU A N 1
ATOM 909 C CA . LEU A 1 114 ? -12.567 -9.906 40.779 1.00 84.25 114 LEU A CA 1
ATOM 910 C C . LEU A 1 114 ? -13.738 -9.181 40.090 1.00 84.25 114 LEU A C 1
ATOM 912 O O . LEU A 1 114 ? -13.768 -7.953 40.061 1.00 84.25 114 LEU A O 1
ATOM 916 N N . ALA A 1 115 ? -14.752 -9.910 39.613 1.00 80.69 115 ALA A N 1
ATOM 917 C CA . ALA A 1 115 ? -15.964 -9.309 39.052 1.00 80.69 115 ALA A CA 1
ATOM 918 C C . ALA A 1 115 ? -16.716 -8.452 40.088 1.00 80.69 115 ALA A C 1
ATOM 920 O O . ALA A 1 115 ? -17.115 -7.323 39.792 1.00 80.69 115 ALA A O 1
ATOM 921 N N . THR A 1 116 ? -16.845 -8.945 41.323 1.00 83.75 116 THR A N 1
ATOM 922 C CA . THR A 1 116 ? -17.428 -8.192 42.443 1.00 83.75 116 THR A CA 1
ATOM 923 C C . THR A 1 116 ? -16.596 -6.948 42.768 1.00 83.75 116 THR A C 1
ATOM 925 O O . THR A 1 116 ? -17.157 -5.872 42.967 1.00 83.75 116 THR A O 1
ATOM 928 N N . VAL A 1 117 ? -15.263 -7.057 42.758 1.00 86.31 117 VAL A N 1
ATOM 929 C CA . VAL A 1 117 ? -14.353 -5.919 42.991 1.00 86.31 117 VAL A CA 1
ATOM 930 C C . VAL A 1 117 ? -14.457 -4.872 41.874 1.00 86.31 117 VAL A C 1
ATOM 932 O O . VAL A 1 117 ? -14.546 -3.679 42.155 1.00 86.31 117 VAL A O 1
ATOM 935 N N . ASN A 1 118 ? -14.532 -5.286 40.610 1.00 82.94 118 ASN A N 1
ATOM 936 C CA . ASN A 1 118 ? -14.698 -4.377 39.474 1.00 82.94 118 ASN A CA 1
ATOM 937 C C . ASN A 1 118 ? -16.042 -3.644 39.510 1.00 82.94 118 ASN A C 1
ATOM 939 O O . ASN A 1 118 ? -16.104 -2.437 39.259 1.00 82.94 118 ASN A O 1
ATOM 943 N N . ASN A 1 119 ? -17.115 -4.346 39.877 1.00 82.12 119 ASN A N 1
ATOM 944 C CA . ASN A 1 119 ? -18.418 -3.726 40.093 1.00 82.12 119 ASN A CA 1
ATOM 945 C C . ASN A 1 119 ? -18.373 -2.726 41.252 1.00 82.12 119 ASN A C 1
ATOM 947 O O . ASN A 1 119 ? -18.898 -1.624 41.111 1.00 82.12 119 ASN A O 1
ATOM 951 N N . TYR A 1 120 ? -17.671 -3.058 42.338 1.00 86.56 120 TYR A N 1
ATOM 952 C CA . TYR A 1 120 ? -17.452 -2.158 43.467 1.00 86.56 120 TYR A CA 1
ATOM 953 C C . TYR A 1 120 ? -16.710 -0.871 43.078 1.00 86.56 120 TYR A C 1
ATOM 955 O O . TYR A 1 120 ? -17.111 0.224 43.470 1.00 86.56 120 TYR A O 1
ATOM 963 N N . ILE A 1 121 ? -15.649 -0.972 42.270 1.00 83.81 121 ILE A N 1
ATOM 964 C CA . ILE A 1 121 ? -14.904 0.197 41.773 1.00 83.81 121 ILE A CA 1
ATOM 965 C C . ILE A 1 121 ? -15.838 1.126 40.984 1.00 83.81 121 ILE A C 1
ATOM 967 O O . ILE A 1 121 ? -15.837 2.339 41.217 1.00 83.81 121 ILE A O 1
ATOM 971 N N . ARG A 1 122 ? -16.661 0.551 40.093 1.00 81.44 122 ARG A N 1
ATOM 972 C CA . ARG A 1 122 ? -17.630 1.286 39.265 1.00 81.44 122 ARG A CA 1
ATOM 973 C C . ARG A 1 122 ? -18.728 1.939 40.104 1.00 81.44 122 ARG A C 1
ATOM 975 O O . ARG A 1 122 ? -19.022 3.111 39.894 1.00 81.44 122 ARG A O 1
ATOM 982 N N . SER A 1 123 ? -19.307 1.215 41.064 1.00 81.56 123 SER A N 1
ATOM 983 C CA . SER A 1 123 ? -20.409 1.720 41.892 1.00 81.56 123 SER A CA 1
ATOM 984 C C . SER A 1 123 ? -19.959 2.771 42.905 1.00 81.56 123 SER A C 1
ATOM 986 O O . SER A 1 123 ? -20.683 3.725 43.171 1.00 81.56 123 SER A O 1
ATOM 988 N N . SER A 1 124 ? -18.762 2.615 43.474 1.00 80.06 124 SER A N 1
ATOM 989 C CA . SER A 1 124 ? -18.295 3.430 44.605 1.00 80.06 124 SER A CA 1
ATOM 990 C C . SER A 1 124 ? -17.436 4.630 44.190 1.00 80.06 124 SER A C 1
ATOM 992 O O . SER A 1 124 ? -16.899 5.334 45.062 1.00 80.06 124 SER A O 1
ATOM 994 N N . GLY A 1 125 ? -17.292 4.854 42.875 1.00 78.50 125 GLY A N 1
ATOM 995 C CA . GLY A 1 125 ? -16.618 6.008 42.275 1.00 78.50 125 GLY A CA 1
ATOM 996 C C . GLY A 1 125 ? -15.160 6.161 42.710 1.00 78.50 125 GLY A C 1
ATOM 997 O O . GLY A 1 125 ? -14.680 7.280 42.905 1.00 78.50 125 GLY A O 1
ATOM 998 N N . ILE A 1 126 ? -14.466 5.047 42.961 1.00 83.06 126 ILE A N 1
ATOM 999 C CA . ILE A 1 126 ? -13.090 5.068 43.464 1.00 83.06 126 ILE A CA 1
ATOM 1000 C C . ILE A 1 126 ? -12.162 5.484 42.321 1.00 83.06 126 ILE A C 1
ATOM 1002 O O . ILE A 1 126 ? -12.068 4.808 41.302 1.00 83.06 126 ILE A O 1
ATOM 1006 N N . LYS A 1 127 ? -11.469 6.610 42.496 1.00 81.50 127 LYS A N 1
ATOM 1007 C CA . LYS A 1 127 ? -10.527 7.145 41.505 1.00 81.50 127 LYS A CA 1
ATOM 1008 C C . LYS A 1 127 ? -9.161 6.479 41.657 1.00 81.50 127 LYS A C 1
ATOM 1010 O O . LYS A 1 127 ? -8.735 6.235 42.789 1.00 81.50 127 LYS A O 1
ATOM 1015 N N . LEU A 1 128 ? -8.450 6.243 40.554 1.00 79.12 128 LEU A N 1
ATOM 1016 C CA . LEU A 1 128 ? -7.023 5.932 40.627 1.00 79.12 128 LEU A CA 1
ATOM 1017 C C . LEU A 1 128 ? -6.268 7.116 41.256 1.00 79.12 128 LEU A C 1
ATOM 1019 O O . LEU A 1 128 ? -6.553 8.285 40.992 1.00 79.12 128 LEU A O 1
ATOM 1023 N N . LYS A 1 129 ? -5.335 6.802 42.150 1.00 72.75 129 LYS A N 1
ATOM 1024 C CA . LYS A 1 129 ? -4.300 7.702 42.645 1.00 72.75 129 LYS A CA 1
ATOM 1025 C C . LYS A 1 129 ? -3.457 8.054 41.426 1.00 72.75 129 LYS A C 1
ATOM 1027 O O . LYS A 1 129 ? -2.973 7.152 40.753 1.00 72.75 129 LYS A O 1
ATOM 1032 N N . ALA A 1 130 ? -3.336 9.344 41.126 1.00 48.62 130 ALA A N 1
ATOM 1033 C CA . ALA A 1 130 ? -2.549 9.817 39.997 1.00 48.62 130 ALA A CA 1
ATOM 1034 C C . ALA A 1 130 ? -1.120 9.259 40.108 1.00 48.62 130 ALA A C 1
ATOM 1036 O O . ALA A 1 130 ? -0.326 9.702 40.938 1.00 48.62 130 ALA A O 1
ATOM 1037 N N . SER A 1 131 ? -0.832 8.224 39.322 1.00 45.22 131 SER A N 1
ATOM 1038 C CA . SER A 1 131 ? 0.523 7.816 39.004 1.00 45.22 131 SER A CA 1
ATOM 1039 C C . SER A 1 131 ? 0.973 8.744 37.887 1.00 45.22 131 SER A C 1
ATOM 1041 O O . SER A 1 131 ? 0.356 8.793 36.822 1.00 45.22 131 SER A O 1
ATOM 1043 N N . SER A 1 132 ? 2.051 9.481 38.132 1.00 52.25 132 SER A N 1
ATOM 1044 C CA . SER A 1 132 ? 2.682 10.423 37.201 1.00 52.25 132 SER A CA 1
ATOM 1045 C C . SER A 1 132 ? 3.140 9.791 35.872 1.00 52.25 132 SER A C 1
ATOM 1047 O O . SER A 1 132 ? 3.584 10.507 34.974 1.00 52.25 132 SER A O 1
ATOM 1049 N N . ALA A 1 133 ? 3.013 8.467 35.723 1.00 47.22 133 ALA A N 1
ATOM 1050 C CA . ALA A 1 133 ? 3.251 7.731 34.485 1.00 47.22 133 ALA A CA 1
ATOM 1051 C C . ALA A 1 133 ? 1.983 7.549 33.623 1.00 47.22 133 ALA A C 1
ATOM 1053 O O . ALA A 1 133 ? 2.065 7.627 32.400 1.00 47.22 133 ALA A O 1
ATOM 1054 N N . GLN A 1 134 ? 0.803 7.377 34.230 1.00 47.97 134 GLN A N 1
ATOM 1055 C CA . GLN A 1 134 ? -0.434 7.086 33.492 1.00 47.97 134 GLN A CA 1
ATOM 1056 C C . GLN A 1 134 ? -1.063 8.350 32.892 1.00 47.97 134 GLN A C 1
ATOM 1058 O O . GLN A 1 134 ? -1.504 8.314 31.748 1.00 47.97 134 GLN A O 1
ATOM 1063 N N . GLU A 1 135 ? -0.988 9.499 33.578 1.00 45.88 135 GLU A N 1
ATOM 1064 C CA . GLU A 1 135 ? -1.434 10.796 33.030 1.00 45.88 135 GLU A CA 1
ATOM 1065 C C . GLU A 1 135 ? -0.617 11.239 31.803 1.00 45.88 135 GLU A C 1
ATOM 1067 O O . GLU A 1 135 ? -1.147 11.910 30.915 1.00 45.88 135 GLU A O 1
ATOM 1072 N N . LYS A 1 136 ? 0.653 10.824 31.687 1.00 47.78 136 LYS A N 1
ATOM 1073 C CA . LYS A 1 136 ? 1.466 11.093 30.489 1.00 47.78 136 LYS A CA 1
ATOM 1074 C C . LYS A 1 136 ? 1.023 10.245 29.300 1.00 47.78 136 LYS A C 1
ATOM 1076 O O . LYS A 1 136 ? 0.945 10.760 28.193 1.00 47.78 136 LYS A O 1
ATOM 1081 N N . GLN A 1 137 ? 0.668 8.982 29.522 1.00 50.34 137 GLN A N 1
ATOM 1082 C CA . GLN A 1 137 ? 0.178 8.112 28.452 1.00 50.34 137 GLN A CA 1
ATOM 1083 C C . GLN A 1 137 ? -1.200 8.557 27.947 1.00 50.34 137 GLN A C 1
ATOM 1085 O O . GLN A 1 137 ? -1.373 8.730 26.745 1.00 50.34 137 GLN A O 1
ATOM 1090 N N . THR A 1 138 ? -2.143 8.866 28.846 1.00 53.62 138 THR A N 1
ATOM 1091 C CA . THR A 1 138 ? -3.480 9.331 28.432 1.00 53.62 138 THR A CA 1
ATOM 1092 C C . THR A 1 138 ? -3.440 10.714 27.782 1.00 53.62 138 THR A C 1
ATOM 1094 O O . THR A 1 138 ? -4.214 10.972 26.868 1.00 53.62 138 THR A O 1
ATOM 1097 N N . SER A 1 139 ? -2.543 11.613 28.210 1.00 55.06 139 SER A N 1
ATOM 1098 C CA . SER A 1 139 ? -2.400 12.940 27.587 1.00 55.06 139 SER A CA 1
ATOM 1099 C C . SER A 1 139 ? -1.731 12.890 26.212 1.00 55.06 139 SER A C 1
ATOM 1101 O O . SER A 1 139 ? -2.158 13.626 25.326 1.00 55.06 139 SER A O 1
ATOM 1103 N N . VAL A 1 140 ? -0.758 11.997 25.998 1.00 60.53 140 VAL A N 1
ATOM 1104 C CA . VAL A 1 140 ? -0.159 11.750 24.674 1.00 60.53 140 VAL A CA 1
ATOM 1105 C C . VAL A 1 140 ? -1.174 11.107 23.730 1.00 60.53 140 VAL A C 1
ATOM 1107 O O . VAL A 1 140 ? -1.270 11.512 22.577 1.00 60.53 140 VAL A O 1
ATOM 1110 N N . GLU A 1 141 ? -1.984 10.168 24.211 1.00 64.62 141 GLU A N 1
ATOM 1111 C CA . GLU A 1 141 ? -3.019 9.509 23.408 1.00 64.62 141 GLU A CA 1
ATOM 1112 C C . GLU A 1 141 ? -4.189 10.456 23.081 1.00 64.62 141 GLU A C 1
ATOM 1114 O O . GLU A 1 141 ? -4.654 10.505 21.943 1.00 64.62 141 GLU A O 1
ATOM 1119 N N . LEU A 1 142 ? -4.583 11.321 24.026 1.00 64.06 142 LEU A N 1
ATOM 1120 C CA . LEU A 1 142 ? -5.525 12.423 23.787 1.00 64.06 142 LEU A CA 1
ATOM 1121 C C . LEU A 1 142 ? -4.960 13.485 22.836 1.00 64.06 142 LEU A C 1
ATOM 1123 O O . LEU A 1 142 ? -5.715 14.039 22.040 1.00 64.06 142 LEU A O 1
ATOM 1127 N N . MET A 1 143 ? -3.660 13.789 22.902 1.00 66.69 143 MET A N 1
ATOM 1128 C CA . MET A 1 143 ? -3.004 14.684 21.942 1.00 66.69 143 MET A CA 1
ATOM 1129 C C . MET A 1 143 ? -2.954 14.062 20.551 1.00 66.69 143 MET A C 1
ATOM 1131 O O . MET A 1 143 ? -3.294 14.741 19.589 1.00 66.69 143 MET A O 1
ATOM 1135 N N . LYS A 1 144 ? -2.599 12.779 20.441 1.00 67.50 144 LYS A N 1
ATOM 1136 C CA . LYS A 1 144 ? -2.553 12.053 19.169 1.00 67.50 144 LYS A CA 1
ATOM 1137 C C . LYS A 1 144 ? -3.938 11.958 18.529 1.00 67.50 144 LYS A C 1
ATOM 1139 O O . LYS A 1 144 ? -4.091 12.307 17.368 1.00 67.50 144 LYS A O 1
ATOM 1144 N N . SER A 1 145 ? -4.963 11.620 19.311 1.00 69.88 145 SER A N 1
ATOM 1145 C CA . SER A 1 145 ? -6.356 11.608 18.851 1.00 69.88 145 SER A CA 1
ATOM 1146 C C . SER A 1 145 ? -6.846 13.001 18.429 1.00 69.88 145 SER A C 1
ATOM 1148 O O . SER A 1 145 ? -7.539 13.134 17.421 1.00 69.88 145 SER A O 1
ATOM 1150 N N . LYS A 1 146 ? -6.451 14.064 19.146 1.00 72.44 146 LYS A N 1
ATOM 1151 C CA . LYS A 1 146 ? -6.756 15.446 18.744 1.00 72.44 146 LYS A CA 1
ATOM 1152 C C . LYS A 1 146 ? -6.058 15.837 17.445 1.00 72.44 146 LYS A C 1
ATOM 1154 O O . LYS A 1 146 ? -6.735 16.377 16.579 1.00 72.44 146 LYS A O 1
ATOM 1159 N N . LEU A 1 147 ? -4.772 15.525 17.293 1.00 65.00 147 LEU A N 1
ATOM 1160 C CA . LEU A 1 147 ? -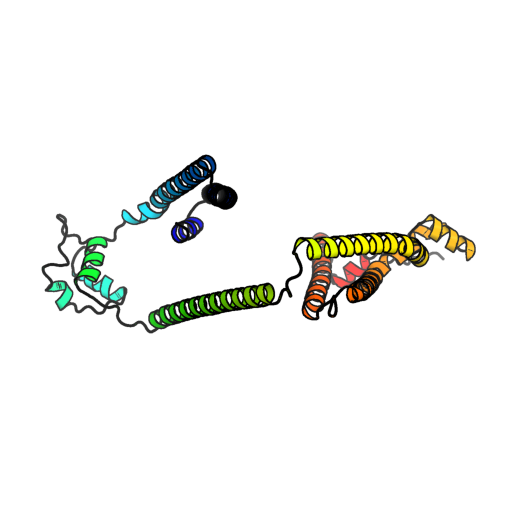4.005 15.738 16.061 1.00 65.00 147 LEU A CA 1
ATOM 1161 C C . LEU A 1 147 ? -4.647 15.011 14.876 1.00 65.00 147 LEU A C 1
ATOM 1163 O O . LEU A 1 147 ? -4.937 15.636 13.865 1.00 65.00 147 LEU A O 1
ATOM 1167 N N . GLU A 1 148 ? -4.993 13.734 15.035 1.00 72.50 148 GLU A N 1
ATOM 1168 C CA . GLU A 1 148 ? -5.682 12.953 14.001 1.00 72.50 148 GLU A CA 1
ATOM 1169 C C . GLU A 1 148 ? -7.068 13.529 13.667 1.00 72.50 148 GLU A C 1
ATOM 1171 O O . GLU A 1 148 ? -7.464 13.581 12.501 1.00 72.50 148 GLU A O 1
ATOM 1176 N N . SER A 1 149 ? -7.812 14.010 14.669 1.00 72.19 149 SER A N 1
ATOM 1177 C CA . SER A 1 149 ? -9.111 14.658 14.452 1.00 72.19 149 SER A CA 1
ATOM 1178 C C . SER A 1 149 ? -8.985 16.020 13.764 1.00 72.19 149 SER A C 1
ATOM 1180 O O . SER A 1 149 ? -9.837 16.386 12.951 1.00 72.19 149 SER A O 1
ATOM 1182 N N . GLU A 1 150 ? -7.914 16.756 14.054 1.00 75.62 150 GLU A N 1
ATOM 1183 C CA . GLU A 1 150 ? -7.604 18.043 13.445 1.00 75.62 150 GLU A CA 1
ATOM 1184 C C . GLU A 1 150 ? -7.153 17.851 11.996 1.00 75.62 150 GLU A C 1
ATOM 1186 O O . GLU A 1 150 ? -7.629 18.560 11.114 1.00 75.62 150 GLU A O 1
ATOM 1191 N N . ASP A 1 151 ? -6.335 16.837 11.720 1.00 76.38 151 ASP A N 1
ATOM 1192 C CA . ASP A 1 151 ? -5.917 16.462 10.370 1.00 76.38 151 ASP A CA 1
ATOM 1193 C C . ASP A 1 151 ? -7.097 15.944 9.542 1.00 76.38 151 ASP A C 1
ATOM 1195 O O . ASP A 1 151 ? -7.264 16.319 8.379 1.00 76.38 151 ASP A O 1
ATOM 1199 N N . ALA A 1 152 ? -7.996 15.163 10.148 1.00 75.69 152 ALA A N 1
ATOM 1200 C CA . ALA A 1 152 ? -9.255 14.782 9.517 1.00 75.69 152 ALA A CA 1
ATOM 1201 C C . ALA A 1 152 ? -10.147 16.006 9.238 1.00 75.69 152 ALA A C 1
ATOM 1203 O O . ALA A 1 152 ? -10.800 16.072 8.193 1.00 75.69 152 ALA A O 1
ATOM 1204 N N . GLY A 1 153 ? -10.161 16.991 10.141 1.00 83.12 153 GLY A N 1
ATOM 1205 C CA . GLY A 1 153 ? -10.833 18.277 9.960 1.00 83.12 153 GLY A CA 1
ATOM 1206 C C . GLY A 1 153 ? -10.252 19.076 8.793 1.00 83.12 153 GLY A C 1
ATOM 1207 O O . GLY A 1 153 ? -10.991 19.457 7.886 1.00 83.12 153 GLY A O 1
ATOM 1208 N N . LYS A 1 154 ? -8.926 19.247 8.753 1.00 82.12 154 LYS A N 1
ATOM 1209 C CA . LYS A 1 154 ? -8.192 19.905 7.660 1.00 82.12 154 LYS A CA 1
ATOM 1210 C C . LYS A 1 154 ? -8.452 19.219 6.326 1.00 82.12 154 LYS A C 1
ATOM 1212 O O . LYS A 1 154 ? -8.735 19.893 5.342 1.00 82.12 154 LYS A O 1
ATOM 1217 N N . ARG A 1 155 ? -8.451 17.883 6.292 1.00 78.81 155 ARG A N 1
ATOM 1218 C CA . ARG A 1 155 ? -8.747 17.109 5.080 1.00 78.81 155 ARG A CA 1
ATOM 1219 C C . ARG A 1 155 ? -10.185 17.303 4.607 1.00 78.81 155 ARG A C 1
ATOM 1221 O O . ARG A 1 155 ? -10.411 17.437 3.409 1.00 78.81 155 ARG A O 1
ATOM 1228 N N . LYS A 1 156 ? -11.160 17.362 5.520 1.00 84.56 156 LYS A N 1
ATOM 1229 C CA . LYS A 1 156 ? -12.554 17.685 5.169 1.00 84.56 156 LYS A CA 1
ATOM 1230 C C . LYS A 1 156 ? -12.682 19.092 4.592 1.00 84.56 156 LYS A C 1
ATOM 1232 O O . LYS A 1 156 ? -13.357 19.249 3.580 1.00 84.56 156 LYS A O 1
ATOM 1237 N N . VAL A 1 157 ? -12.023 20.079 5.199 1.00 88.88 157 VAL A N 1
ATOM 1238 C CA . VAL A 1 157 ? -12.009 21.464 4.704 1.00 88.88 157 VAL A CA 1
ATOM 1239 C C . VAL A 1 157 ? -11.349 21.539 3.326 1.00 88.88 157 VAL A C 1
ATOM 1241 O O . VAL A 1 157 ? -11.914 22.137 2.420 1.00 88.88 157 VAL A O 1
ATOM 1244 N N . LEU A 1 158 ? -10.218 20.859 3.122 1.00 86.75 158 LEU A N 1
ATOM 1245 C CA . LEU A 1 158 ? -9.544 20.787 1.824 1.00 86.75 158 LEU A CA 1
ATOM 1246 C C . LEU A 1 158 ? -10.452 20.174 0.748 1.00 86.75 158 LEU A C 1
ATOM 1248 O O . LEU A 1 158 ? -10.591 20.735 -0.331 1.00 86.75 158 LEU A O 1
ATOM 1252 N N . LEU A 1 159 ? -11.131 19.064 1.054 1.00 85.44 159 LEU A N 1
ATOM 1253 C CA . LEU A 1 159 ? -12.078 18.432 0.129 1.00 85.44 159 LEU A CA 1
ATOM 1254 C C . LEU A 1 159 ? -13.286 19.325 -0.184 1.00 85.44 159 LEU A C 1
ATOM 1256 O O . LEU A 1 159 ? -13.787 19.303 -1.306 1.00 85.44 159 LEU A O 1
ATOM 1260 N N . GLN A 1 160 ? -13.767 20.099 0.791 1.00 89.25 160 GLN A N 1
ATOM 1261 C CA . GLN A 1 160 ? -14.831 21.081 0.569 1.00 89.25 160 GLN A CA 1
ATOM 1262 C C . GLN A 1 160 ? -14.354 22.238 -0.311 1.00 89.25 160 GLN A C 1
ATOM 1264 O O . GLN A 1 160 ? -15.076 22.623 -1.227 1.00 89.25 160 GLN A O 1
ATOM 1269 N N . ASN A 1 161 ? -13.139 22.739 -0.084 1.00 87.50 161 ASN A N 1
ATOM 1270 C CA . ASN A 1 161 ? -12.540 23.788 -0.904 1.00 87.50 161 ASN A CA 1
ATOM 1271 C C . ASN A 1 161 ? -12.345 23.315 -2.349 1.00 87.50 161 ASN A C 1
ATOM 1273 O O . ASN A 1 161 ? -12.793 23.999 -3.259 1.00 87.50 161 ASN A O 1
ATOM 1277 N N . ILE A 1 162 ? -11.803 22.109 -2.558 1.00 84.69 162 ILE A N 1
ATOM 1278 C CA . ILE A 1 162 ? -11.658 21.509 -3.895 1.00 84.69 162 ILE A CA 1
ATOM 1279 C C . ILE A 1 162 ? -13.019 21.391 -4.591 1.00 84.69 162 ILE A C 1
ATOM 1281 O O . ILE A 1 162 ? -13.147 21.744 -5.758 1.00 84.69 162 ILE A O 1
ATOM 1285 N N . LYS A 1 163 ? -14.067 20.938 -3.885 1.00 87.56 163 LYS A N 1
ATOM 1286 C CA . LYS A 1 163 ? -15.421 20.876 -4.462 1.00 87.56 163 LYS A CA 1
ATOM 1287 C C . LYS A 1 163 ? -15.939 22.249 -4.881 1.00 87.56 163 LYS A C 1
ATOM 1289 O O . LYS A 1 163 ? -16.473 22.378 -5.976 1.00 87.56 163 LYS A O 1
ATOM 1294 N N . LEU A 1 164 ? -15.778 23.259 -4.029 1.00 88.25 164 LEU A N 1
ATOM 1295 C CA . LEU A 1 164 ? -16.195 24.627 -4.340 1.00 88.25 164 LEU A CA 1
ATOM 1296 C C . LEU A 1 164 ? -15.417 25.193 -5.533 1.00 88.25 164 LEU A C 1
ATOM 1298 O O . LEU A 1 164 ? -16.011 25.827 -6.401 1.00 88.25 164 LEU A O 1
ATOM 1302 N N . GLU A 1 165 ? -14.113 24.937 -5.612 1.00 85.19 165 GLU A N 1
ATOM 1303 C CA . GLU A 1 165 ? -13.281 25.321 -6.755 1.00 85.19 165 GLU A CA 1
ATOM 1304 C C . GLU A 1 165 ? -13.742 24.638 -8.047 1.00 85.19 165 GLU A C 1
ATOM 1306 O O . GLU A 1 165 ? -13.877 25.311 -9.069 1.00 85.19 165 GLU A O 1
ATOM 1311 N N . MET A 1 166 ? -14.069 23.342 -7.998 1.00 81.75 166 MET A N 1
ATOM 1312 C CA . MET A 1 166 ? -14.633 22.614 -9.139 1.00 81.75 166 MET A CA 1
ATOM 1313 C C . MET A 1 166 ? -15.988 23.187 -9.576 1.00 81.75 166 MET A C 1
ATOM 1315 O O . MET A 1 166 ? -16.186 23.412 -10.766 1.00 81.75 166 MET A O 1
ATOM 1319 N N . GLU A 1 167 ? -16.896 23.490 -8.643 1.00 83.56 167 GLU A N 1
ATOM 1320 C CA . GLU A 1 167 ? -18.192 24.116 -8.957 1.00 83.56 167 GLU A CA 1
ATOM 1321 C C . GLU A 1 167 ? -18.027 25.518 -9.569 1.00 83.56 167 GLU A C 1
ATOM 1323 O O . GLU A 1 167 ? -18.781 25.918 -10.462 1.00 83.56 167 GLU A O 1
ATOM 1328 N N . ILE A 1 168 ? -17.046 26.292 -9.095 1.00 84.94 168 ILE A N 1
ATOM 1329 C CA . ILE A 1 168 ? -16.710 27.603 -9.662 1.00 84.94 168 ILE A CA 1
ATOM 1330 C C . ILE A 1 168 ? -16.156 27.438 -11.083 1.00 84.94 168 ILE A C 1
ATOM 1332 O O . ILE A 1 168 ? -16.572 28.176 -11.978 1.00 84.94 168 ILE A O 1
ATOM 1336 N N . ALA A 1 169 ? -15.251 26.483 -11.304 1.00 79.38 169 ALA A N 1
ATOM 1337 C CA . ALA A 1 169 ? -14.675 26.195 -12.616 1.00 79.38 169 ALA A CA 1
ATOM 1338 C C . ALA A 1 169 ? -15.734 25.690 -13.614 1.00 79.38 169 ALA A C 1
ATOM 1340 O O . ALA A 1 169 ? -15.738 26.109 -14.772 1.00 79.38 169 ALA A O 1
ATOM 1341 N N . GLU A 1 170 ? -16.685 24.867 -13.159 1.00 80.56 170 GLU A N 1
ATOM 1342 C CA . GLU A 1 170 ? -17.820 24.397 -13.961 1.00 80.56 170 GLU A CA 1
ATOM 1343 C C . GLU A 1 170 ? -18.687 25.568 -14.430 1.00 80.56 170 GLU A C 1
ATOM 1345 O O . GLU A 1 170 ? -18.979 25.705 -15.619 1.00 80.56 170 GLU A O 1
ATOM 1350 N N . LYS A 1 171 ? -19.026 26.482 -13.511 1.00 82.06 171 LYS A N 1
ATOM 1351 C CA . LYS A 1 171 ? -19.808 27.689 -13.826 1.00 82.06 171 LYS A CA 1
ATOM 1352 C C . LYS A 1 171 ? -19.084 28.631 -14.782 1.00 82.06 171 LYS A C 1
ATOM 1354 O O . LYS A 1 171 ? -19.736 29.291 -15.589 1.00 82.06 171 LYS A O 1
ATOM 1359 N N . LYS A 1 172 ? -17.755 28.695 -14.704 1.00 85.62 172 LYS A N 1
ATOM 1360 C CA . LYS A 1 172 ? -16.925 29.485 -15.623 1.00 85.62 172 LYS A CA 1
ATOM 1361 C C . LYS A 1 172 ? -16.706 28.811 -16.980 1.00 85.62 172 LYS A C 1
ATOM 1363 O O . LYS A 1 172 ? -16.232 29.478 -17.891 1.00 85.62 172 LYS A O 1
ATOM 1368 N N . LYS A 1 173 ? -17.117 27.545 -17.144 1.00 77.56 173 LYS A N 1
ATOM 1369 C CA . LYS A 1 173 ? -16.806 26.696 -18.309 1.00 77.56 173 LYS A CA 1
ATOM 1370 C C . LYS A 1 173 ? -15.298 26.515 -18.536 1.00 77.56 173 LYS A C 1
ATOM 1372 O O . LYS A 1 173 ? -14.878 26.259 -19.659 1.00 77.56 173 LYS A O 1
ATOM 1377 N N . ASP A 1 174 ? -14.510 26.602 -17.467 1.00 76.06 174 ASP A N 1
ATOM 1378 C CA . ASP A 1 174 ? -13.054 26.408 -17.491 1.00 76.06 174 ASP A CA 1
ATOM 1379 C C . ASP A 1 174 ? -12.663 24.926 -17.300 1.00 76.06 174 ASP A C 1
ATOM 1381 O O . ASP A 1 174 ? -11.482 24.580 -17.307 1.00 76.06 174 ASP A O 1
ATOM 1385 N N . LEU A 1 175 ? -13.641 24.027 -17.119 1.00 74.50 175 LEU A N 1
ATOM 1386 C CA . LEU A 1 175 ? -13.398 22.591 -16.985 1.00 74.50 175 LEU A CA 1
ATOM 1387 C C . LEU A 1 175 ? -13.193 21.933 -18.351 1.00 74.50 175 LEU A C 1
ATOM 1389 O O . LEU A 1 175 ? -14.070 21.954 -19.216 1.00 74.50 175 LEU A O 1
ATOM 1393 N N . ILE A 1 176 ? -12.042 21.286 -18.513 1.00 76.69 176 ILE A N 1
ATOM 1394 C CA . ILE A 1 176 ? -11.761 20.418 -19.655 1.00 76.69 176 ILE A CA 1
ATOM 1395 C C . ILE A 1 176 ? -12.440 19.062 -19.391 1.00 76.69 176 ILE A C 1
ATOM 1397 O O . ILE A 1 176 ? -12.278 18.518 -18.296 1.00 76.69 176 ILE A O 1
ATOM 1401 N N . PRO A 1 177 ? -13.192 18.492 -20.352 1.00 81.56 177 PRO A N 1
ATOM 1402 C CA . PRO A 1 177 ? -13.781 17.165 -20.198 1.00 81.56 177 PRO A CA 1
ATOM 1403 C C . PRO A 1 177 ? -12.718 16.108 -19.881 1.00 81.56 177 PRO A C 1
ATOM 1405 O O . PRO A 1 177 ? -11.659 16.098 -20.513 1.00 81.56 177 PRO A O 1
ATOM 1408 N N . ALA A 1 178 ? -13.021 15.199 -18.949 1.00 73.44 178 ALA A N 1
ATOM 1409 C CA . ALA A 1 178 ? -12.118 14.112 -18.566 1.00 73.44 178 ALA A CA 1
ATOM 1410 C C . ALA A 1 178 ? -11.657 13.311 -19.793 1.00 73.44 178 ALA A C 1
ATOM 1412 O O . ALA A 1 178 ? -10.458 13.171 -20.003 1.00 73.44 178 ALA A O 1
ATOM 1413 N N . ASP A 1 179 ? -12.582 12.938 -20.678 1.00 69.69 179 ASP A N 1
ATOM 1414 C CA . ASP A 1 179 ? -12.293 12.207 -21.916 1.00 69.69 179 ASP A CA 1
ATOM 1415 C C . ASP A 1 179 ? -11.267 12.924 -22.812 1.00 69.69 179 ASP A C 1
ATOM 1417 O O . ASP A 1 179 ? -10.438 12.286 -23.457 1.00 69.69 179 ASP A O 1
ATOM 1421 N N . ALA A 1 180 ? -11.289 14.263 -22.850 1.00 74.50 180 ALA A N 1
ATOM 1422 C CA . ALA A 1 180 ? -10.333 15.044 -23.632 1.00 74.50 180 ALA A CA 1
ATOM 1423 C C . ALA A 1 180 ? -8.934 15.018 -22.998 1.00 74.50 180 ALA A C 1
ATOM 1425 O O . ALA A 1 180 ? -7.943 14.891 -23.717 1.00 74.50 180 ALA A O 1
ATOM 1426 N N . VAL A 1 181 ? -8.853 15.091 -21.665 1.00 72.38 181 VAL A N 1
ATOM 1427 C CA . VAL A 1 181 ? -7.598 14.969 -20.906 1.00 72.38 181 VAL A CA 1
ATOM 1428 C C . VAL A 1 181 ? -7.037 13.549 -20.993 1.00 72.38 181 VAL A C 1
ATOM 1430 O O . VAL A 1 181 ? -5.836 13.373 -21.179 1.00 72.38 181 VAL A O 1
ATOM 1433 N N . GLU A 1 182 ? -7.886 12.531 -20.885 1.00 69.50 182 GLU A N 1
ATOM 1434 C CA . GLU A 1 182 ? -7.502 11.123 -20.994 1.00 69.50 182 GLU A CA 1
ATOM 1435 C C . GLU A 1 182 ? -7.006 10.786 -22.398 1.00 69.50 182 GLU A C 1
ATOM 1437 O O . GLU A 1 182 ? -5.977 10.132 -22.555 1.00 69.50 182 GLU A O 1
ATOM 1442 N N . PHE A 1 183 ? -7.686 11.283 -23.430 1.00 76.69 183 PHE A N 1
ATOM 1443 C CA . PHE A 1 183 ? -7.256 11.113 -24.813 1.00 76.69 183 PHE A CA 1
ATOM 1444 C C . PHE A 1 183 ? -5.915 11.802 -25.095 1.00 76.69 183 PHE A C 1
ATOM 1446 O O . PHE A 1 183 ? -5.070 11.261 -25.813 1.00 76.69 183 PHE A O 1
ATOM 1453 N N . GLU A 1 184 ? -5.697 12.988 -24.529 1.00 79.19 184 GLU A N 1
ATOM 1454 C CA . GLU A 1 184 ? -4.436 13.718 -24.650 1.00 79.19 184 GLU A CA 1
ATOM 1455 C C . GLU A 1 184 ? -3.292 12.989 -23.927 1.00 79.19 184 GLU A C 1
ATOM 1457 O O . GLU A 1 184 ? -2.246 12.746 -24.535 1.00 79.19 184 GLU A O 1
ATOM 1462 N N . HIS A 1 185 ? -3.526 12.500 -22.707 1.00 72.00 185 HIS A N 1
ATOM 1463 C CA . HIS A 1 185 ? -2.579 11.638 -21.997 1.00 72.00 185 HIS A CA 1
ATOM 1464 C C . HIS A 1 185 ? -2.287 10.346 -22.756 1.00 72.00 185 HIS A C 1
ATOM 1466 O O . HIS A 1 185 ? -1.127 9.965 -22.884 1.00 72.00 185 HIS A O 1
ATOM 1472 N N . ALA A 1 186 ? -3.306 9.681 -23.303 1.00 72.62 186 ALA A N 1
ATOM 1473 C CA . ALA A 1 186 ? -3.123 8.468 -24.091 1.00 72.62 186 ALA A CA 1
ATOM 1474 C C . ALA A 1 186 ? -2.212 8.726 -25.300 1.00 72.62 186 ALA A C 1
ATOM 1476 O O . ALA A 1 186 ? -1.302 7.938 -25.562 1.00 72.62 186 ALA A O 1
ATOM 1477 N N . LYS A 1 187 ? -2.384 9.864 -25.985 1.00 75.62 187 LYS A N 1
ATOM 1478 C CA . LYS A 1 187 ? -1.483 10.290 -27.065 1.00 75.62 187 LYS A CA 1
ATOM 1479 C C . LYS A 1 187 ? -0.066 10.539 -26.571 1.00 75.62 187 LYS A C 1
ATOM 1481 O O . LYS A 1 187 ? 0.869 10.076 -27.217 1.00 75.62 187 LYS A O 1
ATOM 1486 N N . ARG A 1 188 ? 0.113 11.234 -25.443 1.00 74.69 188 ARG A N 1
ATOM 1487 C CA . ARG A 1 188 ? 1.443 11.460 -24.854 1.00 74.69 188 ARG A CA 1
ATOM 1488 C C . ARG A 1 188 ? 2.128 10.148 -24.499 1.00 74.69 188 ARG A C 1
ATOM 1490 O O . ARG A 1 188 ? 3.266 9.950 -24.899 1.00 74.69 188 ARG A O 1
ATOM 1497 N N . CYS A 1 189 ? 1.428 9.230 -23.838 1.00 70.38 189 CYS A N 1
ATOM 1498 C CA . CYS A 1 189 ? 1.934 7.898 -23.511 1.00 70.38 189 CYS A CA 1
ATOM 1499 C C . CYS A 1 189 ? 2.298 7.101 -24.769 1.00 70.38 189 CYS A C 1
ATOM 1501 O O . CYS A 1 189 ? 3.309 6.404 -24.793 1.00 70.38 189 CYS A O 1
ATOM 1503 N N . GLN A 1 190 ? 1.500 7.217 -25.832 1.00 73.06 190 GLN A N 1
ATOM 1504 C CA . GLN A 1 190 ? 1.777 6.557 -27.102 1.00 73.06 190 GLN A CA 1
ATOM 1505 C C . GLN A 1 190 ? 3.010 7.154 -27.800 1.00 73.06 190 GLN A C 1
ATOM 1507 O O . GLN A 1 190 ? 3.878 6.401 -28.236 1.00 73.06 190 GLN A O 1
ATOM 1512 N N . LEU A 1 191 ? 3.133 8.486 -27.862 1.00 73.50 191 LEU A N 1
ATOM 1513 C CA . LEU A 1 191 ? 4.339 9.154 -28.365 1.00 73.50 191 LEU A CA 1
ATOM 1514 C C . LEU A 1 191 ? 5.566 8.796 -27.528 1.00 73.50 191 LEU A C 1
ATOM 1516 O O . LEU A 1 191 ? 6.626 8.543 -28.087 1.00 73.50 191 LEU A O 1
ATOM 1520 N N . PHE A 1 192 ? 5.417 8.753 -26.207 1.00 72.44 192 PHE A N 1
ATOM 1521 C CA . PHE A 1 192 ? 6.471 8.382 -25.276 1.00 72.44 192 PHE A CA 1
ATOM 1522 C C . PHE A 1 192 ? 6.956 6.953 -25.518 1.00 72.44 192 PHE A C 1
ATOM 1524 O O . PHE A 1 192 ? 8.155 6.724 -25.656 1.00 72.44 192 PHE A O 1
ATOM 1531 N N . LYS A 1 193 ? 6.027 6.003 -25.663 1.00 71.62 193 LYS A N 1
ATOM 1532 C CA . LYS A 1 193 ? 6.339 4.623 -26.037 1.00 71.62 193 LYS A CA 1
ATOM 1533 C C . LYS A 1 193 ? 7.105 4.565 -27.360 1.00 71.62 193 LYS A C 1
ATOM 1535 O O . LYS A 1 193 ? 8.161 3.946 -27.407 1.00 71.62 193 LYS A O 1
ATOM 1540 N N . TYR A 1 194 ? 6.626 5.246 -28.403 1.00 73.12 194 TYR A N 1
ATOM 1541 C CA . TYR A 1 194 ? 7.326 5.280 -29.691 1.00 73.12 194 TYR A CA 1
ATOM 1542 C C . TYR A 1 194 ? 8.700 5.940 -29.600 1.00 73.12 194 TYR A C 1
ATOM 1544 O O . TYR A 1 194 ? 9.635 5.513 -30.270 1.00 73.12 194 TYR A O 1
ATOM 1552 N N . ALA A 1 195 ? 8.844 6.971 -28.771 1.00 66.69 195 ALA A N 1
ATOM 1553 C CA . ALA A 1 195 ? 10.119 7.627 -28.545 1.00 66.69 195 ALA A CA 1
ATOM 1554 C C . ALA A 1 195 ? 11.097 6.714 -27.792 1.00 66.69 195 ALA A C 1
ATOM 1556 O O . ALA A 1 195 ? 12.268 6.695 -28.150 1.00 66.69 195 ALA A O 1
ATOM 1557 N N . LEU A 1 196 ? 10.630 5.917 -26.824 1.00 64.69 196 LEU A N 1
ATOM 1558 C CA . LEU A 1 196 ? 11.436 4.895 -26.149 1.00 64.69 196 LEU A CA 1
ATOM 1559 C C . LEU A 1 196 ? 11.837 3.753 -27.087 1.00 64.69 196 LEU A C 1
ATOM 1561 O O . LEU A 1 196 ? 12.994 3.346 -27.076 1.00 64.69 196 LEU A O 1
ATOM 1565 N N . GLU A 1 197 ? 10.912 3.258 -27.908 1.00 67.06 197 GLU A N 1
ATOM 1566 C CA . GLU A 1 197 ? 11.192 2.220 -28.909 1.00 67.06 197 GLU A CA 1
ATOM 1567 C C . GLU A 1 197 ? 12.225 2.724 -29.927 1.00 67.06 197 GLU A C 1
ATOM 1569 O O . GLU A 1 197 ? 13.260 2.093 -30.133 1.00 67.06 197 GLU A O 1
ATOM 1574 N N . ALA A 1 198 ? 12.023 3.929 -30.468 1.00 68.75 198 ALA A N 1
ATOM 1575 C CA . ALA A 1 198 ? 12.966 4.558 -31.385 1.00 68.75 198 ALA A CA 1
ATOM 1576 C C . ALA A 1 198 ? 14.300 4.917 -30.711 1.00 68.75 198 ALA A C 1
ATOM 1578 O O . ALA A 1 198 ? 15.339 4.886 -31.367 1.00 68.75 198 ALA A O 1
ATOM 1579 N N . PHE A 1 199 ? 14.300 5.283 -29.426 1.00 66.38 199 PHE A N 1
ATOM 1580 C CA . PHE A 1 199 ? 15.520 5.511 -28.654 1.00 66.38 199 PHE A CA 1
ATOM 1581 C C . PHE A 1 199 ? 16.290 4.207 -28.469 1.00 66.38 199 PHE A C 1
ATOM 1583 O O . PHE A 1 199 ? 17.495 4.202 -28.695 1.00 66.38 199 PHE A O 1
ATOM 1590 N N . GLY A 1 200 ? 15.609 3.111 -28.130 1.00 57.22 200 GLY A N 1
ATOM 1591 C CA . GLY A 1 200 ? 16.189 1.775 -28.055 1.00 57.22 200 GLY A CA 1
ATOM 1592 C C . GLY A 1 200 ? 16.811 1.352 -29.382 1.00 57.22 200 GLY A C 1
ATOM 1593 O O . GLY A 1 200 ? 17.983 1.008 -29.401 1.00 57.22 200 GLY A O 1
ATOM 1594 N N . GLU A 1 201 ? 16.088 1.469 -30.498 1.00 56.34 201 GLU A N 1
ATOM 1595 C CA . GLU A 1 201 ? 16.590 1.110 -31.835 1.00 56.34 201 GLU A CA 1
ATOM 1596 C C . GLU A 1 201 ? 17.758 1.995 -32.295 1.00 56.34 201 GLU A C 1
ATOM 1598 O O . GLU A 1 201 ? 18.790 1.491 -32.731 1.00 56.34 201 GLU A O 1
ATOM 1603 N N . LYS A 1 202 ? 17.648 3.323 -32.155 1.00 61.00 202 LYS A N 1
ATOM 1604 C CA . LYS A 1 202 ? 18.708 4.263 -32.572 1.00 61.00 202 LYS A CA 1
ATOM 1605 C C . LYS A 1 202 ? 19.929 4.217 -31.666 1.00 61.00 202 LYS A C 1
ATOM 1607 O O . LYS A 1 202 ? 21.040 4.514 -32.107 1.00 61.00 202 LYS A O 1
ATOM 1612 N N . SER A 1 203 ? 19.722 3.902 -30.392 1.00 55.91 203 SER A N 1
ATOM 1613 C CA . SER A 1 203 ? 20.810 3.768 -29.434 1.00 55.91 203 SER A CA 1
ATOM 1614 C C . SER A 1 203 ? 21.391 2.364 -29.461 1.00 55.91 203 SER A C 1
ATOM 1616 O O . SER A 1 203 ? 22.549 2.243 -29.111 1.00 55.91 203 SER A O 1
ATOM 1618 N N . ALA A 1 204 ? 20.681 1.332 -29.928 1.00 48.44 204 ALA A N 1
ATOM 1619 C CA . ALA A 1 204 ? 21.185 -0.039 -30.003 1.00 48.44 204 ALA A CA 1
ATOM 1620 C C . ALA A 1 204 ? 22.442 -0.148 -30.871 1.00 48.44 204 ALA A C 1
ATOM 1622 O O . ALA A 1 204 ? 23.419 -0.723 -30.412 1.00 48.44 204 ALA A O 1
ATOM 1623 N N . ASP A 1 205 ? 22.477 0.468 -32.055 1.00 50.75 205 ASP A N 1
ATOM 1624 C CA . ASP A 1 205 ? 23.668 0.445 -32.923 1.00 50.75 205 ASP A CA 1
ATOM 1625 C C . ASP A 1 205 ? 24.836 1.240 -32.329 1.00 50.75 205 ASP A C 1
ATOM 1627 O O . ASP A 1 205 ? 26.001 0.861 -32.447 1.00 50.75 205 ASP A O 1
ATOM 1631 N N . LYS A 1 206 ? 24.531 2.343 -31.640 1.00 52.94 206 LYS A N 1
ATOM 1632 C CA . LYS A 1 206 ? 25.537 3.186 -30.989 1.00 52.94 206 LYS A CA 1
ATOM 1633 C C . LYS A 1 206 ? 26.074 2.530 -29.712 1.00 52.94 206 LYS A C 1
ATOM 1635 O O . LYS A 1 206 ? 27.269 2.573 -29.474 1.00 52.94 206 LYS A O 1
ATOM 1640 N N . ILE A 1 207 ? 25.217 1.879 -28.930 1.00 50.72 207 ILE A N 1
ATOM 1641 C CA . ILE A 1 207 ? 25.542 1.101 -27.727 1.00 50.72 207 ILE A CA 1
ATOM 1642 C C . ILE A 1 207 ? 26.308 -0.166 -28.139 1.00 50.72 207 ILE A C 1
ATOM 1644 O O . ILE A 1 207 ? 27.385 -0.422 -27.621 1.00 50.72 207 ILE A O 1
ATOM 1648 N N . SER A 1 208 ? 25.845 -0.905 -29.145 1.00 46.53 208 SER A N 1
ATOM 1649 C CA . SER A 1 208 ? 26.548 -2.063 -29.717 1.00 46.53 208 SER A CA 1
ATOM 1650 C C . SER A 1 208 ? 27.919 -1.683 -30.292 1.00 46.53 208 SER A C 1
ATOM 1652 O O . SER A 1 208 ? 28.908 -2.363 -30.023 1.00 46.53 208 SER A O 1
ATOM 1654 N N . GLY A 1 209 ? 28.012 -0.563 -31.017 1.00 50.47 209 GLY A N 1
ATOM 1655 C CA . GLY A 1 209 ? 29.262 -0.066 -31.598 1.00 50.47 209 GLY A CA 1
ATOM 1656 C C . GLY A 1 209 ? 30.247 0.525 -30.586 1.00 50.47 209 GLY A C 1
ATOM 1657 O O . GLY A 1 209 ? 31.453 0.418 -30.789 1.00 50.47 209 GLY A O 1
ATOM 1658 N N . ILE A 1 210 ? 29.761 1.121 -29.492 1.00 50.84 210 ILE A N 1
ATOM 1659 C CA . ILE A 1 210 ? 30.605 1.625 -28.395 1.00 50.84 210 ILE A CA 1
ATOM 1660 C C . ILE A 1 210 ? 31.143 0.470 -27.551 1.00 50.84 210 ILE A C 1
ATOM 1662 O O . ILE A 1 210 ? 32.292 0.522 -27.122 1.00 50.84 210 ILE A O 1
ATOM 1666 N N . PHE A 1 211 ? 30.339 -0.569 -27.326 1.00 49.22 211 PHE A N 1
ATOM 1667 C CA . PHE A 1 211 ? 30.730 -1.658 -26.442 1.00 49.22 211 PHE A CA 1
ATOM 1668 C C . PHE A 1 211 ? 31.336 -2.854 -27.168 1.00 49.22 211 PHE A C 1
ATOM 1670 O O . PHE A 1 211 ? 31.927 -3.672 -26.498 1.00 49.22 211 PHE A O 1
ATOM 1677 N N . GLY A 1 212 ? 31.241 -3.023 -28.489 1.00 54.38 212 GLY A N 1
ATOM 1678 C CA . GLY A 1 212 ? 31.886 -4.161 -29.171 1.00 54.38 212 GLY A CA 1
ATOM 1679 C C . GLY A 1 212 ? 31.603 -5.529 -28.522 1.00 54.38 212 GLY A C 1
ATOM 1680 O O . GLY A 1 212 ? 32.410 -6.447 -28.656 1.00 54.38 212 GLY A O 1
ATOM 1681 N N . ALA A 1 213 ? 30.486 -5.645 -27.790 1.00 51.91 213 ALA A N 1
ATOM 1682 C CA . ALA A 1 213 ? 30.163 -6.732 -26.862 1.00 51.91 213 ALA A CA 1
ATOM 1683 C C . ALA A 1 213 ? 29.598 -7.950 -27.605 1.00 51.91 213 ALA A C 1
ATOM 1685 O O . ALA A 1 213 ? 28.632 -8.586 -27.197 1.00 51.91 213 ALA A O 1
ATOM 1686 N N . ASP A 1 214 ? 30.200 -8.227 -28.748 1.00 60.62 214 ASP A N 1
ATOM 1687 C CA . ASP A 1 214 ? 30.014 -9.409 -29.556 1.00 60.62 214 ASP A CA 1
ATOM 1688 C C . ASP A 1 214 ? 31.424 -9.935 -29.816 1.00 60.62 214 ASP A C 1
ATOM 1690 O O . ASP A 1 214 ? 32.290 -9.206 -30.306 1.00 60.62 214 ASP A O 1
ATOM 1694 N N . GLU A 1 215 ? 31.669 -11.198 -29.474 1.00 56.78 215 GLU A N 1
ATOM 1695 C CA . GLU A 1 215 ? 32.956 -11.863 -29.672 1.00 56.78 215 GLU A CA 1
ATOM 1696 C C . GLU A 1 215 ? 33.418 -11.753 -31.135 1.00 56.78 215 GLU A C 1
ATOM 1698 O O . GLU A 1 215 ? 34.609 -11.601 -31.403 1.00 56.78 215 GLU A O 1
ATOM 1703 N N . GLN A 1 216 ? 32.482 -11.707 -32.090 1.00 60.34 216 GLN A N 1
ATOM 1704 C CA . GLN A 1 216 ? 32.784 -11.493 -33.505 1.00 60.34 216 GLN A CA 1
ATOM 1705 C C . GLN A 1 216 ? 33.150 -10.040 -33.841 1.00 60.34 216 GLN A C 1
ATOM 1707 O O . GLN A 1 216 ? 33.897 -9.797 -34.792 1.00 60.34 216 GLN A O 1
ATOM 1712 N N . VAL A 1 217 ? 32.644 -9.050 -33.104 1.00 61.88 217 VAL A N 1
ATOM 1713 C CA . VAL A 1 217 ? 33.028 -7.634 -33.253 1.00 61.88 217 VAL A CA 1
ATOM 1714 C C . VAL A 1 217 ? 34.385 -7.389 -32.598 1.00 61.88 217 VAL A C 1
ATOM 1716 O O . VAL A 1 217 ? 35.265 -6.815 -33.239 1.00 61.88 217 VAL A O 1
ATOM 1719 N N . ALA A 1 218 ? 34.600 -7.908 -31.388 1.00 59.84 218 ALA A N 1
ATOM 1720 C CA . ALA A 1 218 ? 35.889 -7.888 -30.704 1.00 59.84 218 ALA A CA 1
ATOM 1721 C C . ALA A 1 218 ? 36.980 -8.596 -31.530 1.00 59.84 218 ALA A C 1
ATOM 1723 O O . ALA A 1 218 ? 38.064 -8.045 -31.720 1.00 59.84 218 ALA A O 1
ATOM 1724 N N . ALA A 1 219 ? 36.688 -9.765 -32.112 1.00 60.62 219 ALA A N 1
ATOM 1725 C CA . ALA A 1 219 ? 37.621 -10.479 -32.986 1.00 60.62 219 ALA A CA 1
ATOM 1726 C C . ALA A 1 219 ? 37.937 -9.706 -34.278 1.00 60.62 219 ALA A C 1
ATOM 1728 O O . ALA A 1 219 ? 39.090 -9.688 -34.708 1.00 60.62 219 ALA A O 1
ATOM 1729 N N . ARG A 1 220 ? 36.947 -9.035 -34.887 1.00 61.09 220 ARG A N 1
ATOM 1730 C CA . ARG A 1 220 ? 37.164 -8.169 -36.063 1.00 61.09 220 ARG A CA 1
ATOM 1731 C C . ARG A 1 220 ? 37.988 -6.925 -35.729 1.00 61.09 220 ARG A C 1
ATOM 1733 O O . ARG A 1 220 ? 38.844 -6.544 -36.523 1.00 61.09 220 ARG A O 1
ATOM 1740 N N . MET A 1 221 ? 37.770 -6.311 -34.566 1.00 56.03 221 MET A N 1
ATOM 1741 C CA . MET A 1 221 ? 38.582 -5.185 -34.095 1.00 56.03 221 MET A CA 1
ATOM 1742 C C . MET A 1 221 ? 40.033 -5.607 -33.864 1.00 56.03 221 MET A C 1
ATOM 1744 O O . MET A 1 221 ? 40.934 -4.931 -34.353 1.00 56.03 221 MET A O 1
ATOM 1748 N N . LEU A 1 222 ? 40.254 -6.743 -33.190 1.00 60.84 222 LEU A N 1
ATOM 1749 C CA . LEU A 1 222 ? 41.587 -7.318 -32.977 1.00 60.84 222 LEU A CA 1
ATOM 1750 C C . LEU A 1 222 ? 42.284 -7.630 -34.311 1.00 60.84 222 LEU A C 1
ATOM 1752 O O . LEU A 1 222 ? 43.456 -7.305 -34.478 1.00 60.84 222 LEU A O 1
ATOM 1756 N N . GLU A 1 223 ? 41.555 -8.152 -35.299 1.00 65.25 223 GLU A N 1
ATOM 1757 C CA . GLU A 1 223 ? 42.077 -8.398 -36.649 1.00 65.25 223 GLU A CA 1
ATOM 1758 C C . GLU A 1 223 ? 42.518 -7.122 -37.372 1.00 65.25 223 GLU A C 1
ATOM 1760 O O . GLU A 1 223 ? 43.590 -7.098 -37.975 1.00 65.25 223 GLU A O 1
ATOM 1765 N N . GLN A 1 224 ? 41.729 -6.048 -37.293 1.00 56.22 224 GLN A N 1
ATOM 1766 C CA . GLN A 1 224 ? 42.046 -4.775 -37.949 1.00 56.22 224 GLN A CA 1
ATOM 1767 C C . GLN A 1 224 ? 43.281 -4.083 -37.363 1.00 56.22 224 GLN A C 1
ATOM 1769 O O . GLN A 1 224 ? 43.997 -3.398 -38.091 1.00 56.22 224 GLN A O 1
ATOM 1774 N N . ILE A 1 225 ? 43.554 -4.280 -36.072 1.00 60.19 225 ILE A N 1
ATOM 1775 C CA . ILE A 1 225 ? 44.760 -3.766 -35.404 1.00 60.19 225 ILE A CA 1
ATOM 1776 C C . ILE A 1 225 ? 45.938 -4.758 -35.444 1.00 60.19 225 ILE A C 1
ATOM 1778 O O . ILE A 1 225 ? 47.000 -4.462 -34.900 1.00 60.19 225 ILE A O 1
ATOM 1782 N N . GLY A 1 226 ? 45.773 -5.921 -36.091 1.00 61.91 226 GLY A N 1
ATOM 1783 C CA . GLY A 1 226 ? 46.817 -6.938 -36.264 1.00 61.91 226 GLY A CA 1
ATOM 1784 C C . GLY A 1 226 ? 47.122 -7.772 -35.013 1.00 61.91 226 GLY A C 1
ATOM 1785 O O . GLY A 1 226 ? 48.217 -8.321 -34.893 1.00 61.91 226 GLY A O 1
ATOM 1786 N N . VAL A 1 227 ? 46.184 -7.854 -34.069 1.00 66.81 227 VAL A N 1
ATOM 1787 C CA . VAL A 1 227 ? 46.305 -8.600 -32.809 1.00 66.81 227 VAL A CA 1
ATOM 1788 C C . VAL A 1 227 ? 45.545 -9.929 -32.904 1.00 66.81 227 VAL A C 1
ATOM 1790 O O . VAL A 1 227 ? 44.554 -10.058 -33.618 1.00 66.81 227 VAL A O 1
ATOM 1793 N N . ASP A 1 228 ? 46.026 -10.944 -32.184 1.00 73.94 228 ASP A N 1
ATOM 1794 C CA . ASP A 1 228 ? 45.450 -12.291 -32.184 1.00 73.94 228 ASP A CA 1
ATOM 1795 C C . ASP A 1 228 ? 43.970 -12.306 -31.746 1.00 73.94 228 ASP A C 1
ATOM 1797 O O . ASP A 1 228 ? 43.623 -11.898 -30.633 1.00 73.94 228 ASP A O 1
ATOM 1801 N N . LYS A 1 229 ? 43.112 -12.838 -32.626 1.00 68.50 229 LYS A N 1
ATOM 1802 C CA . LYS A 1 229 ? 41.660 -12.976 -32.439 1.00 68.50 229 LYS A CA 1
ATOM 1803 C C . LYS A 1 229 ? 41.283 -13.855 -31.251 1.00 68.50 229 LYS A C 1
ATOM 1805 O O . LYS A 1 229 ? 40.188 -13.696 -30.721 1.00 68.50 229 LYS A O 1
ATOM 1810 N N . SER A 1 230 ? 42.166 -14.756 -30.816 1.00 72.12 230 SER A N 1
ATOM 1811 C CA . SER A 1 230 ? 41.922 -15.631 -29.660 1.00 72.12 230 SER A CA 1
ATOM 1812 C C . SER A 1 230 ? 41.686 -14.860 -28.350 1.00 72.12 230 SER A C 1
ATOM 1814 O O . SER A 1 230 ? 41.120 -15.404 -27.406 1.00 72.12 230 SER A O 1
ATOM 1816 N N . LYS A 1 231 ? 42.064 -13.573 -28.304 1.00 68.62 231 LYS A N 1
ATOM 1817 C CA . LYS A 1 231 ? 41.879 -12.671 -27.156 1.00 68.62 231 LYS A CA 1
ATOM 1818 C C . LYS A 1 231 ? 40.515 -11.973 -27.113 1.00 68.62 231 LYS A C 1
ATOM 1820 O O . LYS A 1 231 ? 40.252 -11.216 -26.178 1.00 68.62 231 LYS A O 1
ATOM 1825 N N . ALA A 1 232 ? 39.645 -12.212 -28.096 1.00 63.94 232 ALA A N 1
ATOM 1826 C CA . ALA A 1 232 ? 38.314 -11.608 -28.171 1.00 63.94 232 ALA A CA 1
ATOM 1827 C C . ALA A 1 232 ? 37.437 -11.833 -26.917 1.00 63.94 232 ALA A C 1
ATOM 1829 O O . ALA A 1 232 ? 36.842 -10.854 -26.459 1.00 63.94 232 ALA A O 1
ATOM 1830 N N . PRO A 1 233 ? 37.409 -13.028 -26.282 1.00 65.00 233 PRO A N 1
ATOM 1831 C CA . PRO A 1 233 ? 36.649 -13.243 -25.045 1.00 65.00 233 PRO A CA 1
ATOM 1832 C C . PRO A 1 233 ? 37.116 -12.348 -23.897 1.00 65.00 233 PRO A C 1
ATOM 1834 O O . PRO A 1 233 ? 36.328 -11.873 -23.083 1.00 65.00 233 PRO A O 1
ATOM 1837 N N . GLU A 1 234 ? 38.420 -12.089 -23.831 1.00 62.72 234 GLU A N 1
ATOM 1838 C CA . GLU A 1 234 ? 39.005 -11.309 -22.752 1.00 62.72 234 GLU A CA 1
ATOM 1839 C C . GLU A 1 234 ? 38.761 -9.803 -22.934 1.00 62.72 234 GLU A C 1
ATOM 1841 O O . GLU A 1 234 ? 38.651 -9.075 -21.950 1.00 62.72 234 GLU A O 1
ATOM 1846 N N . LEU A 1 235 ? 38.678 -9.331 -24.182 1.00 61.75 235 LEU A N 1
ATOM 1847 C CA . LEU A 1 235 ? 38.298 -7.956 -24.505 1.00 61.75 235 LEU A CA 1
ATOM 1848 C C . LEU A 1 235 ? 36.809 -7.718 -24.210 1.00 61.75 235 LEU A C 1
ATOM 1850 O O . LEU A 1 235 ? 36.466 -6.715 -23.589 1.00 61.75 235 LEU A O 1
ATOM 1854 N N . ALA A 1 236 ? 35.943 -8.675 -24.560 1.00 60.59 236 ALA A N 1
ATOM 1855 C CA . ALA A 1 236 ? 34.527 -8.641 -24.196 1.00 60.59 236 ALA A CA 1
ATOM 1856 C C . ALA A 1 236 ? 34.325 -8.604 -22.666 1.00 60.59 236 ALA A C 1
ATOM 1858 O O . ALA A 1 236 ? 33.480 -7.862 -22.170 1.00 60.59 236 ALA A O 1
ATOM 1859 N N . ALA A 1 237 ? 35.146 -9.330 -21.899 1.00 60.22 237 ALA A N 1
ATOM 1860 C CA . ALA A 1 237 ? 35.105 -9.304 -20.435 1.00 60.22 237 ALA A CA 1
ATOM 1861 C C . ALA A 1 237 ? 35.495 -7.938 -19.832 1.00 60.22 237 ALA A C 1
ATOM 1863 O O . ALA A 1 237 ? 34.877 -7.498 -18.865 1.00 60.22 237 ALA A O 1
ATOM 1864 N N . VAL A 1 238 ? 36.482 -7.239 -20.408 1.00 60.34 238 VAL A N 1
ATOM 1865 C CA . VAL A 1 238 ? 36.864 -5.875 -19.983 1.00 60.34 238 VAL A CA 1
ATOM 1866 C C . VAL A 1 238 ? 35.744 -4.879 -20.270 1.00 60.34 238 VAL A C 1
ATOM 1868 O O . VAL A 1 238 ? 35.425 -4.041 -19.436 1.00 60.34 238 VAL A O 1
ATOM 1871 N N . ILE A 1 239 ? 35.098 -5.009 -21.423 1.00 57.50 239 ILE A N 1
ATOM 1872 C CA . ILE A 1 239 ? 33.953 -4.182 -21.808 1.00 57.50 239 ILE A CA 1
ATOM 1873 C C . ILE A 1 239 ? 32.778 -4.395 -20.843 1.00 57.50 239 ILE A C 1
ATOM 1875 O O . ILE A 1 239 ? 32.138 -3.430 -20.426 1.00 57.50 239 ILE A O 1
ATOM 1879 N N . HIS A 1 240 ? 32.515 -5.640 -20.440 1.00 56.16 240 HIS A N 1
ATOM 1880 C CA . HIS A 1 240 ? 31.520 -5.943 -19.412 1.00 56.16 240 HIS A CA 1
ATOM 1881 C C . HIS A 1 240 ? 31.870 -5.342 -18.039 1.00 56.16 240 HIS A C 1
ATOM 1883 O O . HIS A 1 240 ? 30.963 -4.987 -17.292 1.00 56.16 240 HIS A O 1
ATOM 1889 N N . ALA A 1 241 ? 33.151 -5.171 -17.703 1.00 56.44 241 ALA A N 1
ATOM 1890 C CA . ALA A 1 241 ? 33.564 -4.547 -16.444 1.00 56.44 241 ALA A CA 1
ATOM 1891 C C . ALA A 1 241 ? 33.247 -3.036 -16.375 1.00 56.44 241 ALA A C 1
ATOM 1893 O O . ALA A 1 241 ? 33.069 -2.499 -15.285 1.00 56.44 241 ALA A O 1
ATOM 1894 N N . GLU A 1 242 ? 33.091 -2.362 -17.518 1.00 56.00 242 GLU A N 1
ATOM 1895 C CA . GLU A 1 242 ? 32.716 -0.939 -17.614 1.00 56.00 242 GLU A CA 1
ATOM 1896 C C . GLU A 1 242 ? 31.188 -0.700 -17.498 1.00 56.00 242 GLU A C 1
ATOM 1898 O O . GLU A 1 242 ? 30.701 0.435 -17.540 1.00 56.00 242 GLU A O 1
ATOM 1903 N N . GLN A 1 243 ? 30.397 -1.765 -17.310 1.00 57.38 243 GLN A N 1
ATOM 1904 C CA . GLN A 1 243 ? 28.932 -1.726 -17.200 1.00 57.38 243 GLN A CA 1
ATOM 1905 C C . GLN A 1 243 ? 28.381 -0.800 -16.081 1.00 57.38 243 GLN A C 1
ATOM 1907 O O . GLN A 1 243 ? 27.340 -0.177 -16.305 1.00 57.38 243 GLN A O 1
ATOM 1912 N N . PRO A 1 244 ? 29.027 -0.616 -14.910 1.00 59.75 244 PRO A N 1
ATOM 1913 C CA . PRO A 1 244 ? 28.551 0.332 -13.890 1.00 59.75 244 PRO A CA 1
ATOM 1914 C C . PRO A 1 244 ? 28.624 1.807 -14.329 1.00 59.75 244 PRO A C 1
ATOM 1916 O O . PRO A 1 244 ? 27.695 2.587 -14.084 1.00 59.75 244 PRO A O 1
ATOM 1919 N N . ALA A 1 245 ? 29.689 2.193 -15.041 1.00 57.81 245 ALA A N 1
ATOM 1920 C CA . ALA A 1 245 ? 29.818 3.530 -15.623 1.00 57.81 245 ALA A CA 1
ATOM 1921 C C . ALA A 1 245 ? 28.766 3.753 -16.725 1.00 57.81 245 ALA A C 1
ATOM 1923 O O . ALA A 1 245 ? 28.195 4.839 -16.849 1.00 57.81 245 ALA A O 1
ATOM 1924 N N . PHE A 1 246 ? 28.433 2.691 -17.465 1.00 57.94 246 PHE A N 1
ATOM 1925 C CA . PHE A 1 246 ? 27.348 2.691 -18.442 1.00 57.94 246 PHE A CA 1
ATOM 1926 C C . PHE A 1 246 ? 25.965 2.875 -17.808 1.00 57.94 246 PHE A C 1
ATOM 1928 O O . PHE A 1 246 ? 25.191 3.695 -18.297 1.00 57.94 246 PHE A O 1
ATOM 1935 N N . ILE A 1 247 ? 25.652 2.173 -16.715 1.00 55.19 247 ILE A N 1
ATOM 1936 C CA . ILE A 1 247 ? 24.380 2.349 -15.991 1.00 55.19 247 ILE A CA 1
ATOM 1937 C C . ILE A 1 247 ? 24.229 3.807 -15.542 1.00 55.19 247 ILE A C 1
ATOM 1939 O O . ILE A 1 247 ? 23.164 4.398 -15.714 1.00 55.19 247 ILE A O 1
ATOM 1943 N N . SER A 1 248 ? 25.316 4.417 -15.067 1.00 61.31 248 SER A N 1
ATOM 1944 C CA . SER A 1 248 ? 25.342 5.830 -14.671 1.00 61.31 248 SER A CA 1
ATOM 1945 C C . SER A 1 248 ? 25.080 6.774 -15.855 1.00 61.31 248 SER A C 1
ATOM 1947 O O . SER A 1 248 ? 24.247 7.677 -15.761 1.00 61.31 248 SER A O 1
ATOM 1949 N N . TYR A 1 249 ? 25.724 6.540 -17.003 1.00 63.31 249 TYR A N 1
ATOM 1950 C CA . TYR A 1 249 ? 25.501 7.317 -18.230 1.00 63.31 249 TYR A CA 1
ATOM 1951 C C . TYR A 1 249 ? 24.081 7.147 -18.796 1.00 63.31 249 TYR A C 1
ATOM 1953 O O . TYR A 1 249 ? 23.443 8.120 -19.206 1.00 63.31 249 TYR A O 1
ATOM 1961 N N . PHE A 1 250 ? 23.567 5.918 -18.808 1.00 62.84 250 PHE A N 1
ATOM 1962 C CA . PHE A 1 250 ? 22.223 5.593 -19.274 1.00 62.84 250 PHE A CA 1
ATOM 1963 C C . PHE A 1 250 ? 21.159 6.244 -18.389 1.00 62.84 250 PHE A C 1
ATOM 1965 O O . PHE A 1 250 ? 20.207 6.826 -18.901 1.00 62.84 250 PHE A O 1
ATOM 1972 N N . HIS A 1 251 ? 21.361 6.238 -17.071 1.00 62.31 251 HIS A N 1
ATOM 1973 C CA . HIS A 1 251 ? 20.484 6.906 -16.116 1.00 62.31 251 HIS A CA 1
ATOM 1974 C C . HIS A 1 251 ? 20.459 8.429 -16.307 1.00 62.31 251 HIS A C 1
ATOM 1976 O O . HIS A 1 251 ? 19.382 9.027 -16.322 1.00 62.31 251 HIS A O 1
ATOM 1982 N N . ALA A 1 252 ? 21.621 9.054 -16.527 1.00 67.50 252 ALA A N 1
ATOM 1983 C CA . ALA A 1 252 ? 21.702 10.478 -16.853 1.00 67.50 252 ALA A CA 1
ATOM 1984 C C . ALA A 1 252 ? 21.002 10.798 -18.189 1.00 67.50 252 ALA A C 1
ATOM 1986 O O . ALA A 1 252 ? 20.280 11.787 -18.299 1.00 67.50 252 ALA A O 1
ATOM 1987 N N . SER A 1 253 ? 21.161 9.924 -19.187 1.00 66.88 253 SER A N 1
ATOM 1988 C CA . SER A 1 253 ? 20.556 10.084 -20.515 1.00 66.88 253 SER A CA 1
ATOM 1989 C C . SER A 1 253 ? 19.035 9.913 -20.490 1.00 66.88 253 SER A C 1
ATOM 1991 O O . SER A 1 253 ? 18.325 10.692 -21.121 1.00 66.88 253 SER A O 1
ATOM 1993 N N . ILE A 1 254 ? 18.522 8.936 -19.734 1.00 67.06 254 ILE A N 1
ATOM 1994 C CA . ILE A 1 254 ? 17.082 8.756 -19.517 1.00 67.06 254 ILE A CA 1
ATOM 1995 C C . ILE A 1 254 ? 16.511 9.922 -18.715 1.00 67.06 254 ILE A C 1
ATOM 1997 O O . ILE A 1 254 ? 15.485 10.457 -19.112 1.00 67.06 254 ILE A O 1
ATOM 2001 N N . SER A 1 255 ? 17.167 10.347 -17.634 1.00 65.94 255 SER A N 1
ATOM 2002 C CA . SER A 1 255 ? 16.698 11.485 -16.830 1.00 65.94 255 SER A CA 1
ATOM 2003 C C . SER A 1 255 ? 16.567 12.745 -17.687 1.00 65.94 255 SER A C 1
ATOM 2005 O O . SER A 1 255 ? 15.492 13.331 -17.744 1.00 65.94 255 SER A O 1
ATOM 2007 N N . SER A 1 256 ? 17.598 13.075 -18.470 1.00 72.81 256 SER A N 1
ATOM 2008 C CA . SER A 1 256 ? 17.562 14.223 -19.384 1.00 72.81 256 SER A CA 1
ATOM 2009 C C . SER A 1 256 ? 16.512 14.085 -20.494 1.00 72.81 256 SER A C 1
ATOM 2011 O O . SER A 1 256 ? 15.924 15.081 -20.912 1.00 72.81 256 SER A O 1
ATOM 2013 N N . PHE A 1 257 ? 16.265 12.870 -20.989 1.00 69.75 257 PHE A N 1
ATOM 2014 C CA . PHE A 1 257 ? 15.206 12.615 -21.967 1.00 69.75 257 PHE A CA 1
ATOM 2015 C C . PHE A 1 257 ? 13.809 12.802 -21.359 1.00 69.75 257 PHE A C 1
ATOM 2017 O O . PHE A 1 257 ? 12.927 13.363 -22.008 1.00 69.75 257 PHE A O 1
ATOM 2024 N N . LEU A 1 258 ? 13.611 12.354 -20.118 1.00 69.69 258 LEU A N 1
ATOM 2025 C CA . LEU A 1 258 ? 12.341 12.440 -19.400 1.00 69.69 258 LEU A CA 1
ATOM 2026 C C . LEU A 1 258 ? 12.032 13.851 -18.894 1.00 69.69 258 LEU A C 1
ATOM 2028 O O . LEU A 1 258 ? 10.858 14.213 -18.858 1.00 69.69 258 LEU A O 1
ATOM 2032 N N . ASP A 1 259 ? 13.052 14.668 -18.621 1.00 73.19 259 ASP A N 1
ATOM 2033 C CA . ASP A 1 259 ? 12.902 16.083 -18.246 1.00 73.19 259 ASP A CA 1
ATOM 2034 C C . ASP A 1 259 ? 12.110 16.897 -19.284 1.00 73.19 259 ASP A C 1
ATOM 2036 O O . ASP A 1 259 ? 11.422 17.854 -18.944 1.00 73.19 259 ASP A O 1
ATOM 2040 N N . VAL A 1 260 ? 12.158 16.511 -20.564 1.00 74.19 260 VAL A N 1
ATOM 2041 C CA . VAL A 1 260 ? 11.393 17.175 -21.638 1.00 74.19 260 VAL A CA 1
ATOM 2042 C C . VAL A 1 260 ? 9.881 16.935 -21.501 1.00 74.19 260 VAL A C 1
ATOM 2044 O O . VAL A 1 260 ? 9.076 17.684 -22.059 1.00 74.19 260 VAL A O 1
ATOM 2047 N N . PHE A 1 261 ? 9.481 15.895 -20.768 1.00 63.03 261 PHE A N 1
ATOM 2048 C CA . PHE A 1 261 ? 8.089 15.477 -20.597 1.00 63.03 261 PHE A CA 1
ATOM 2049 C C . PHE A 1 261 ? 7.508 15.819 -19.220 1.00 63.03 261 PHE A C 1
ATOM 2051 O O . PHE A 1 261 ? 6.309 15.623 -19.009 1.00 63.03 261 PHE A O 1
ATOM 2058 N N . SER A 1 262 ? 8.313 16.344 -18.297 1.00 70.31 262 SER A N 1
ATOM 2059 C CA . SER A 1 262 ? 7.864 16.827 -16.992 1.00 70.31 262 SER A CA 1
ATOM 2060 C C . SER A 1 262 ? 7.674 18.348 -16.991 1.00 70.31 262 SER A C 1
ATOM 2062 O O . SER A 1 262 ? 8.312 19.086 -17.734 1.00 70.31 262 SER A O 1
ATOM 2064 N N . THR A 1 263 ? 6.754 18.843 -16.158 1.00 69.94 263 THR A N 1
ATOM 2065 C CA . THR A 1 263 ? 6.576 20.292 -15.927 1.00 69.94 263 THR A CA 1
ATOM 2066 C C . THR A 1 263 ? 7.714 20.908 -15.104 1.00 69.94 263 THR A C 1
ATOM 2068 O O . THR A 1 263 ? 7.884 22.123 -15.120 1.00 69.94 263 THR A O 1
ATOM 2071 N N . GLU A 1 264 ? 8.484 20.070 -14.408 1.00 72.88 264 GLU A N 1
ATOM 2072 C CA . GLU A 1 264 ? 9.691 20.391 -13.631 1.00 72.88 264 GLU A CA 1
ATOM 2073 C C . GLU A 1 264 ? 10.813 19.402 -14.021 1.00 72.88 264 GLU A C 1
ATOM 2075 O O . GLU A 1 264 ? 10.714 18.766 -15.067 1.00 72.88 264 GLU A O 1
ATOM 2080 N N . THR A 1 265 ? 11.875 19.233 -13.230 1.00 68.44 265 THR A N 1
ATOM 2081 C CA . THR A 1 265 ? 12.849 18.137 -13.422 1.00 68.44 265 THR A CA 1
ATOM 2082 C C . THR A 1 265 ? 12.228 16.787 -13.055 1.00 68.44 265 THR A C 1
ATOM 2084 O O . THR A 1 265 ? 11.680 16.635 -11.963 1.00 68.44 265 THR A O 1
ATOM 2087 N N . TRP A 1 266 ? 12.319 15.806 -13.956 1.00 71.44 266 TRP A N 1
ATOM 2088 C CA . TRP A 1 266 ? 11.784 14.452 -13.796 1.00 71.44 266 TRP A CA 1
ATOM 2089 C C . TRP A 1 266 ? 12.408 13.734 -12.598 1.00 71.44 266 TRP A C 1
ATOM 2091 O O . TRP A 1 266 ? 11.708 13.100 -11.808 1.00 71.44 266 TRP A O 1
ATOM 2101 N N . MET A 1 267 ? 13.729 13.849 -12.452 1.00 72.69 267 MET A N 1
ATOM 2102 C CA . MET A 1 267 ? 14.450 13.324 -11.298 1.00 72.69 267 MET A CA 1
ATOM 2103 C C . MET A 1 267 ? 14.454 14.377 -10.189 1.00 72.69 267 MET A C 1
ATOM 2105 O O . MET A 1 267 ? 15.222 15.336 -10.236 1.00 72.69 267 MET A O 1
ATOM 2109 N N . THR A 1 268 ? 13.580 14.224 -9.194 1.00 80.38 268 THR A N 1
ATOM 2110 C CA . THR A 1 268 ? 13.583 15.115 -8.025 1.00 80.38 268 THR A CA 1
ATOM 2111 C C . THR A 1 268 ? 14.769 14.807 -7.108 1.00 80.38 268 THR A C 1
ATOM 2113 O O . THR A 1 268 ? 15.272 13.683 -7.087 1.00 80.38 268 THR A O 1
ATOM 2116 N N . GLU A 1 269 ? 15.185 15.778 -6.288 1.00 78.69 269 GLU A N 1
ATOM 2117 C CA . GLU A 1 269 ? 16.270 15.595 -5.306 1.00 78.69 269 GLU A CA 1
ATOM 2118 C C . GLU A 1 269 ? 15.980 14.430 -4.336 1.00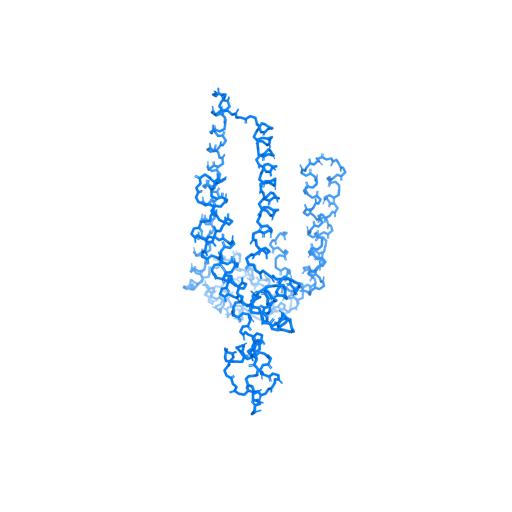 78.69 269 GLU A C 1
ATOM 2120 O O . GLU A 1 269 ? 16.876 13.695 -3.919 1.00 78.69 269 GLU A O 1
ATOM 2125 N N . GLU A 1 270 ? 14.708 14.206 -3.996 1.00 72.19 270 GLU A N 1
ATOM 2126 C CA . GLU A 1 270 ? 14.287 13.064 -3.181 1.00 72.19 270 GLU A CA 1
ATOM 2127 C C . GLU A 1 270 ? 14.505 11.728 -3.909 1.00 72.19 270 GLU A C 1
ATOM 2129 O O . GLU A 1 270 ? 15.055 10.790 -3.326 1.00 72.19 270 GLU A O 1
ATOM 2134 N N . MET A 1 271 ? 14.120 11.642 -5.187 1.00 67.81 271 MET A N 1
ATOM 2135 C CA . MET A 1 271 ? 14.302 10.437 -6.002 1.00 67.81 271 MET A CA 1
ATOM 2136 C C . MET A 1 271 ? 15.781 10.138 -6.256 1.00 67.81 271 MET A C 1
ATOM 2138 O O . MET A 1 271 ? 16.190 8.982 -6.152 1.00 67.81 271 MET A O 1
ATOM 2142 N N . GLU A 1 272 ? 16.593 11.165 -6.508 1.00 75.31 272 GLU A N 1
ATOM 2143 C CA . GLU A 1 272 ? 18.043 11.034 -6.663 1.00 75.31 272 GLU A CA 1
ATOM 2144 C C . GLU A 1 272 ? 18.688 10.463 -5.390 1.00 75.31 272 GLU A C 1
ATOM 2146 O O . GLU A 1 272 ? 19.461 9.504 -5.447 1.00 75.31 272 GLU A O 1
ATOM 2151 N N . ASN A 1 273 ? 18.297 10.973 -4.219 1.00 75.31 273 ASN A N 1
ATOM 2152 C CA . ASN A 1 273 ? 18.773 10.473 -2.930 1.00 75.31 273 ASN A CA 1
ATOM 2153 C C . ASN A 1 273 ? 18.331 9.027 -2.647 1.00 75.31 273 ASN A C 1
ATOM 2155 O O . ASN A 1 273 ? 19.099 8.246 -2.079 1.00 75.31 273 ASN A O 1
ATOM 2159 N N . LEU A 1 274 ? 17.104 8.647 -3.020 1.00 64.88 274 LEU A N 1
ATOM 2160 C CA . LEU A 1 274 ? 16.621 7.268 -2.886 1.00 64.88 274 LEU A CA 1
ATOM 2161 C C . LEU A 1 274 ? 17.357 6.313 -3.829 1.00 64.88 274 LEU A C 1
ATOM 2163 O O . LEU A 1 274 ? 17.726 5.213 -3.416 1.00 64.88 274 LEU A O 1
ATOM 2167 N N . MET A 1 275 ? 17.614 6.741 -5.063 1.00 67.12 275 MET A N 1
ATOM 2168 C CA . MET A 1 275 ? 18.371 5.965 -6.040 1.00 67.12 275 MET A CA 1
ATOM 2169 C C . MET A 1 275 ? 19.817 5.759 -5.584 1.00 67.12 275 MET A C 1
ATOM 2171 O O . MET A 1 275 ? 20.328 4.642 -5.641 1.00 67.12 275 MET A O 1
ATOM 2175 N N . LYS A 1 276 ? 20.459 6.806 -5.054 1.00 77.12 276 LYS A N 1
ATOM 2176 C CA . LYS A 1 276 ? 21.809 6.718 -4.488 1.00 77.12 276 LYS A CA 1
ATOM 2177 C C . LYS A 1 276 ? 21.885 5.681 -3.365 1.00 77.12 276 LYS A C 1
ATOM 2179 O O . LYS A 1 276 ? 22.744 4.809 -3.406 1.00 77.12 276 LYS A O 1
ATOM 2184 N N . LYS A 1 277 ? 20.930 5.707 -2.428 1.00 73.75 277 LYS A N 1
ATOM 2185 C CA . LYS A 1 277 ? 20.826 4.702 -1.354 1.00 73.75 277 LYS A CA 1
ATOM 2186 C C . LYS A 1 277 ? 20.609 3.286 -1.887 1.00 73.75 277 LYS A C 1
ATOM 2188 O O . LYS A 1 277 ? 21.101 2.327 -1.303 1.00 73.75 277 LYS A O 1
ATOM 2193 N N . TRP A 1 278 ? 19.846 3.135 -2.970 1.00 68.12 278 TRP A N 1
ATOM 2194 C CA . TRP A 1 278 ? 19.639 1.834 -3.602 1.00 68.12 278 TRP A CA 1
ATOM 2195 C C . TRP A 1 278 ? 20.927 1.300 -4.246 1.00 68.12 278 TRP A C 1
ATOM 2197 O O . TRP A 1 278 ? 21.248 0.130 -4.052 1.00 68.12 278 TRP A O 1
ATOM 2207 N N . LEU A 1 279 ? 21.691 2.150 -4.941 1.00 67.19 279 LEU A N 1
ATOM 2208 C CA . LEU A 1 279 ? 22.998 1.790 -5.506 1.00 67.19 279 LEU A CA 1
ATOM 2209 C C . LEU A 1 279 ? 24.013 1.424 -4.415 1.00 67.19 279 LEU A C 1
ATOM 2211 O O . LEU A 1 279 ? 24.659 0.385 -4.518 1.00 67.19 279 LEU A O 1
ATOM 2215 N N . GLU A 1 280 ? 24.091 2.223 -3.347 1.00 75.62 280 GLU A N 1
ATOM 2216 C CA . GLU A 1 280 ? 24.924 1.940 -2.167 1.00 75.62 280 GLU A CA 1
ATOM 2217 C C . GLU A 1 280 ? 24.558 0.580 -1.550 1.00 75.62 280 GLU A C 1
ATOM 2219 O O . GLU A 1 280 ? 25.432 -0.234 -1.265 1.00 75.62 280 GLU A O 1
ATOM 2224 N N . ARG A 1 281 ? 23.261 0.269 -1.440 1.00 69.38 281 ARG A N 1
ATOM 2225 C CA . ARG A 1 281 ? 22.789 -1.028 -0.943 1.00 69.38 281 ARG A CA 1
ATOM 2226 C C . ARG A 1 281 ? 23.155 -2.197 -1.861 1.00 69.38 281 ARG A C 1
ATOM 2228 O O . ARG A 1 281 ? 23.450 -3.277 -1.362 1.00 69.38 281 ARG A O 1
ATOM 2235 N N . GLN A 1 282 ? 23.109 -2.024 -3.181 1.00 61.53 282 GLN A N 1
ATOM 2236 C CA . GLN A 1 282 ? 23.542 -3.071 -4.116 1.00 61.53 282 GLN A CA 1
ATOM 2237 C C . GLN A 1 282 ? 25.040 -3.360 -3.968 1.00 61.53 282 GLN A C 1
ATOM 2239 O O . GLN A 1 282 ? 25.445 -4.520 -4.003 1.00 61.53 282 GLN A O 1
ATOM 2244 N N . GLU A 1 283 ? 25.851 -2.325 -3.753 1.00 67.88 283 GLU A N 1
ATOM 2245 C CA . GLU A 1 283 ? 27.279 -2.475 -3.467 1.00 67.88 283 GLU A CA 1
ATOM 2246 C C . GLU A 1 283 ? 27.506 -3.193 -2.124 1.00 67.88 283 GLU A C 1
ATOM 2248 O O . GLU A 1 283 ? 28.297 -4.132 -2.050 1.00 67.88 283 GLU A O 1
ATOM 2253 N N . GLU A 1 284 ? 26.756 -2.835 -1.078 1.00 72.12 284 GLU A N 1
ATOM 2254 C CA . GLU A 1 284 ? 26.789 -3.516 0.224 1.00 72.12 284 GLU A CA 1
ATOM 2255 C C . GLU A 1 284 ? 26.354 -4.988 0.142 1.00 72.12 284 GLU A C 1
ATOM 2257 O O . GLU A 1 284 ? 27.000 -5.851 0.737 1.00 72.12 284 GLU A O 1
ATOM 2262 N N . GLU A 1 285 ? 25.298 -5.303 -0.613 1.00 67.88 285 GLU A N 1
ATOM 2263 C CA . GLU A 1 285 ? 24.829 -6.677 -0.835 1.00 67.88 285 GLU A CA 1
ATOM 2264 C C . GLU A 1 285 ? 25.882 -7.509 -1.584 1.00 67.88 285 GLU A C 1
ATOM 2266 O O . GLU A 1 285 ? 26.150 -8.647 -1.198 1.00 67.88 285 GLU A O 1
ATOM 2271 N N . GLN A 1 286 ? 26.550 -6.940 -2.593 1.00 62.78 286 GLN A N 1
ATOM 2272 C CA . GLN A 1 286 ? 27.677 -7.597 -3.268 1.00 62.78 286 GLN A CA 1
ATOM 2273 C C . GLN A 1 286 ? 28.859 -7.835 -2.320 1.00 62.78 286 GLN A C 1
ATOM 2275 O O . GLN A 1 286 ? 29.473 -8.904 -2.350 1.00 62.78 286 GLN A O 1
ATOM 2280 N N . VAL A 1 287 ? 29.153 -6.870 -1.443 1.00 67.44 287 VAL A N 1
ATOM 2281 C CA . VAL A 1 287 ? 30.187 -7.016 -0.413 1.00 67.44 287 VAL A CA 1
ATOM 2282 C C . VAL A 1 287 ? 29.831 -8.114 0.585 1.00 67.44 287 VAL A C 1
ATOM 2284 O O . VAL A 1 287 ? 30.695 -8.917 0.934 1.00 67.44 287 VAL A O 1
ATOM 2287 N N . GLN A 1 288 ? 28.572 -8.201 1.008 1.00 68.81 288 GLN A N 1
ATOM 2288 C CA . GLN A 1 288 ? 28.117 -9.231 1.935 1.00 68.81 288 GLN A CA 1
ATOM 2289 C C . GLN A 1 288 ? 28.167 -10.630 1.311 1.00 68.81 288 GLN A C 1
ATOM 2291 O O . GLN A 1 288 ? 28.654 -11.557 1.951 1.00 68.81 288 GLN A O 1
ATOM 2296 N N . ILE A 1 289 ? 27.766 -10.778 0.044 1.00 65.50 289 ILE A N 1
ATOM 2297 C CA . ILE A 1 289 ? 27.906 -12.041 -0.699 1.00 65.50 289 ILE A CA 1
ATOM 2298 C C . ILE A 1 289 ? 29.373 -12.487 -0.732 1.00 65.50 289 ILE A C 1
ATOM 2300 O O . ILE A 1 289 ? 29.669 -13.665 -0.544 1.00 65.50 289 ILE A O 1
ATOM 2304 N N . ALA A 1 290 ? 30.311 -11.557 -0.921 1.00 57.91 290 ALA A N 1
ATOM 2305 C CA . ALA A 1 290 ? 31.729 -11.884 -0.853 1.00 57.91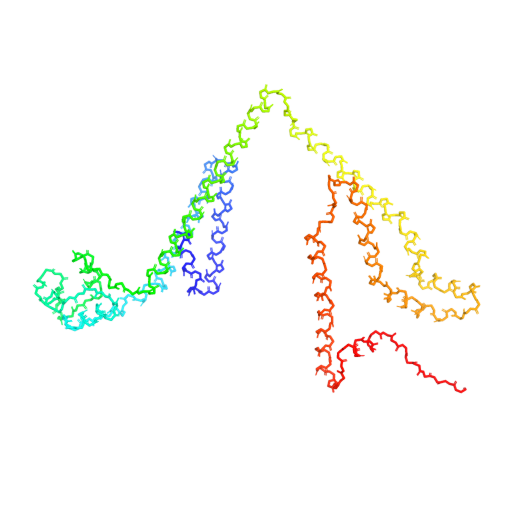 290 ALA A CA 1
ATOM 2306 C C . ALA A 1 290 ? 32.180 -12.282 0.555 1.00 57.91 290 ALA A C 1
ATOM 2308 O O . ALA A 1 290 ? 32.939 -13.235 0.687 1.00 57.91 290 ALA A O 1
ATOM 2309 N N . ILE A 1 291 ? 31.704 -11.602 1.604 1.00 66.75 291 ILE A N 1
ATOM 2310 C CA . ILE A 1 291 ? 31.951 -11.992 3.003 1.00 66.75 291 ILE A CA 1
ATOM 2311 C C . ILE A 1 291 ? 31.501 -13.428 3.261 1.00 66.75 291 ILE A C 1
ATOM 2313 O O . ILE A 1 291 ? 32.261 -14.213 3.832 1.00 66.75 291 ILE A O 1
ATOM 2317 N N . ASP A 1 292 ? 30.310 -13.784 2.796 1.00 68.25 292 ASP A N 1
ATOM 2318 C CA . ASP A 1 292 ? 29.741 -15.113 2.988 1.00 68.25 292 ASP A CA 1
ATOM 2319 C C . ASP A 1 292 ? 30.551 -16.175 2.221 1.00 68.25 292 ASP A C 1
ATOM 2321 O O . ASP A 1 292 ? 30.924 -17.202 2.792 1.00 68.25 292 ASP A O 1
ATOM 2325 N N . LEU A 1 293 ? 30.950 -15.885 0.975 1.00 58.38 293 LEU A N 1
ATOM 2326 C CA . LEU A 1 293 ? 31.836 -16.749 0.182 1.00 58.38 293 LEU A CA 1
ATOM 2327 C C . LEU A 1 293 ? 33.221 -16.934 0.825 1.00 58.38 293 LEU A C 1
ATOM 2329 O O . LEU A 1 293 ? 33.802 -18.015 0.744 1.00 58.38 293 LEU A O 1
ATOM 2333 N N . MET A 1 294 ? 33.767 -15.911 1.487 1.00 59.53 294 MET A N 1
ATOM 2334 C CA . MET A 1 294 ? 35.041 -16.005 2.213 1.00 59.53 294 MET A CA 1
ATOM 2335 C C . MET A 1 294 ? 34.947 -16.829 3.487 1.00 59.53 294 MET A C 1
ATOM 2337 O O . MET A 1 294 ? 35.875 -17.577 3.803 1.00 59.53 294 MET A O 1
ATOM 2341 N N . ALA A 1 295 ? 33.843 -16.679 4.221 1.00 67.69 295 ALA A N 1
ATOM 2342 C CA . ALA A 1 295 ? 33.560 -17.493 5.393 1.00 67.69 295 ALA A CA 1
ATOM 2343 C C . ALA A 1 295 ? 33.458 -18.976 5.004 1.00 67.69 295 ALA A C 1
ATOM 2345 O O . ALA A 1 295 ? 33.933 -19.840 5.739 1.00 67.69 295 ALA A O 1
ATOM 2346 N N . GLU A 1 296 ? 32.924 -19.261 3.815 1.00 66.25 296 GLU A N 1
ATOM 2347 C CA . GLU A 1 296 ? 32.840 -20.608 3.252 1.00 66.25 296 GLU A CA 1
ATOM 2348 C C . GLU A 1 296 ? 34.194 -21.114 2.703 1.00 66.25 296 GLU A C 1
ATOM 2350 O O . GLU A 1 296 ? 34.525 -22.291 2.850 1.00 66.25 296 GLU A O 1
ATOM 2355 N N . ALA A 1 297 ? 35.027 -20.226 2.143 1.00 61.88 297 ALA A N 1
ATOM 2356 C CA . ALA A 1 297 ? 36.349 -20.546 1.585 1.00 61.88 297 ALA A CA 1
ATOM 2357 C C . ALA A 1 297 ? 37.513 -20.537 2.606 1.00 61.88 297 ALA A C 1
ATOM 2359 O O . ALA A 1 297 ? 38.640 -20.899 2.259 1.00 61.88 297 ALA A O 1
ATOM 2360 N N . ASN A 1 298 ? 37.263 -20.147 3.860 1.00 60.19 298 ASN A N 1
ATOM 2361 C CA . ASN A 1 298 ? 38.228 -20.097 4.968 1.00 60.19 298 ASN A CA 1
ATOM 2362 C C . ASN A 1 298 ? 39.489 -19.244 4.683 1.00 60.19 298 ASN A C 1
ATOM 2364 O O . ASN A 1 298 ? 40.593 -19.554 5.140 1.00 60.19 298 ASN A O 1
ATOM 2368 N N . SER A 1 299 ? 39.344 -18.164 3.909 1.00 58.56 299 SER A N 1
ATOM 2369 C CA . SER A 1 299 ? 40.438 -17.245 3.576 1.00 58.56 299 SER A CA 1
ATOM 2370 C C . SER A 1 299 ? 40.366 -15.978 4.433 1.00 58.56 299 SER A C 1
ATOM 2372 O O . SER A 1 299 ? 39.425 -15.202 4.305 1.00 58.56 299 SER A O 1
ATOM 2374 N N . GLY A 1 300 ? 41.370 -15.724 5.276 1.00 60.78 300 GLY A N 1
ATOM 2375 C CA . GLY A 1 300 ? 41.457 -14.525 6.131 1.00 60.78 300 GLY A CA 1
ATOM 2376 C C . GLY A 1 300 ? 41.812 -13.220 5.401 1.00 60.78 300 GLY A C 1
ATOM 2377 O O . GLY A 1 300 ? 42.552 -12.407 5.950 1.00 60.78 300 GLY A O 1
ATOM 2378 N N . ALA A 1 301 ? 41.362 -13.041 4.159 1.00 61.78 301 ALA A N 1
ATOM 2379 C CA . ALA A 1 301 ? 41.627 -11.850 3.355 1.00 61.78 301 ALA A CA 1
ATOM 2380 C C . ALA A 1 301 ? 40.458 -10.849 3.411 1.00 61.78 301 ALA A C 1
ATOM 2382 O O . ALA A 1 301 ? 39.337 -11.192 3.775 1.00 61.78 301 ALA A O 1
ATOM 2383 N N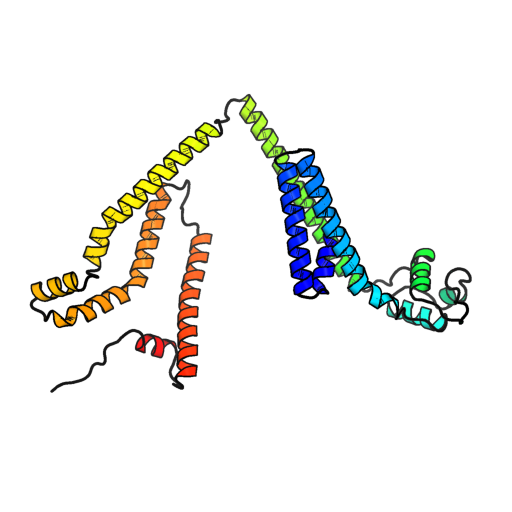 . ASP A 1 302 ? 40.752 -9.585 3.101 1.00 66.38 302 ASP A N 1
ATOM 2384 C CA . ASP A 1 302 ? 39.784 -8.486 3.133 1.00 66.38 302 ASP A CA 1
ATOM 2385 C C . ASP A 1 302 ? 38.709 -8.642 2.025 1.00 66.38 302 ASP A C 1
ATOM 2387 O O . ASP A 1 302 ? 39.073 -8.874 0.869 1.00 66.38 302 ASP A O 1
ATOM 2391 N N . PRO A 1 303 ? 37.403 -8.484 2.331 1.00 59.59 303 PRO A N 1
ATOM 2392 C CA . PRO A 1 303 ? 36.303 -8.710 1.384 1.00 59.59 303 PRO A CA 1
ATOM 2393 C C . PRO A 1 303 ? 36.402 -7.928 0.082 1.00 59.59 303 PRO A C 1
ATOM 2395 O O . PRO A 1 303 ? 36.107 -8.463 -0.984 1.00 59.59 303 PRO A O 1
ATOM 2398 N N . ARG A 1 304 ? 36.847 -6.669 0.147 1.00 59.56 304 ARG A N 1
ATOM 2399 C CA . ARG A 1 304 ? 37.013 -5.823 -1.044 1.00 59.56 304 ARG A CA 1
ATOM 2400 C C . ARG A 1 304 ? 38.178 -6.298 -1.908 1.00 59.56 304 ARG A C 1
ATOM 2402 O O . ARG A 1 304 ? 38.100 -6.256 -3.133 1.00 59.56 304 ARG A O 1
ATOM 2409 N N . THR A 1 305 ? 39.230 -6.794 -1.264 1.00 61.62 305 THR A N 1
ATOM 2410 C CA . THR A 1 305 ? 40.383 -7.416 -1.920 1.00 61.62 305 THR A CA 1
ATOM 2411 C C . THR A 1 305 ? 40.019 -8.758 -2.561 1.00 61.62 305 THR A C 1
ATOM 2413 O O . THR A 1 305 ? 40.522 -9.072 -3.630 1.00 61.62 305 THR A O 1
ATOM 2416 N N . LEU A 1 306 ? 39.118 -9.548 -1.972 1.00 58.03 306 LEU A N 1
ATOM 2417 C CA . LEU A 1 306 ? 38.663 -10.800 -2.585 1.00 58.03 306 LEU A CA 1
ATOM 2418 C C . LEU A 1 306 ? 37.613 -10.587 -3.676 1.00 58.03 306 LEU A C 1
ATOM 2420 O O . LEU A 1 306 ? 37.690 -11.247 -4.709 1.00 58.03 306 LEU A O 1
ATOM 2424 N N . LEU A 1 307 ? 36.719 -9.606 -3.531 1.00 53.84 307 LEU A N 1
ATOM 2425 C CA . LEU A 1 307 ? 35.866 -9.144 -4.632 1.00 53.84 307 LEU A CA 1
ATOM 2426 C C . LEU A 1 307 ? 36.695 -8.762 -5.850 1.00 53.84 307 LEU A C 1
ATOM 2428 O O . LEU A 1 307 ? 36.363 -9.214 -6.934 1.00 53.84 307 LEU A O 1
ATOM 2432 N N . SER A 1 308 ? 37.804 -8.031 -5.680 1.00 57.22 308 SER A N 1
ATOM 2433 C CA . SER A 1 308 ? 38.690 -7.677 -6.797 1.00 57.22 308 SER A CA 1
ATOM 2434 C C . SER A 1 308 ? 39.476 -8.861 -7.387 1.00 57.22 308 SER A C 1
ATOM 2436 O O . SER A 1 308 ? 39.948 -8.761 -8.520 1.00 57.22 308 SER A O 1
ATOM 2438 N N . MET A 1 309 ? 39.581 -9.985 -6.658 1.00 52.12 309 MET A N 1
ATOM 2439 C CA . MET A 1 309 ? 40.129 -11.265 -7.142 1.00 52.12 309 MET A CA 1
ATOM 2440 C C . MET A 1 309 ? 39.087 -12.133 -7.871 1.00 52.12 309 MET A C 1
ATOM 2442 O O . MET A 1 309 ? 39.469 -12.956 -8.705 1.00 52.12 309 MET A O 1
ATOM 2446 N N . PHE A 1 310 ? 37.793 -11.974 -7.566 1.00 48.38 310 PHE A N 1
ATOM 2447 C CA . PHE A 1 310 ? 36.677 -12.604 -8.288 1.00 48.38 310 PHE A CA 1
ATOM 2448 C C . PHE A 1 310 ? 36.159 -11.749 -9.450 1.00 48.38 310 PHE A C 1
ATOM 2450 O O . PHE A 1 310 ? 35.628 -12.298 -10.419 1.00 48.38 310 PHE A O 1
ATOM 2457 N N . THR A 1 311 ? 36.392 -10.433 -9.441 1.00 46.62 311 THR A N 1
ATOM 2458 C CA . THR A 1 311 ? 36.586 -9.701 -10.691 1.00 46.62 311 THR A CA 1
ATOM 2459 C C . THR A 1 311 ? 37.744 -10.400 -11.381 1.00 46.62 311 THR A C 1
ATOM 2461 O O . THR A 1 311 ? 38.826 -10.481 -10.809 1.00 46.62 311 THR A O 1
ATOM 2464 N N . ILE A 1 312 ? 37.515 -10.968 -12.564 1.00 38.75 312 ILE A N 1
ATOM 2465 C CA . ILE A 1 312 ? 38.521 -11.716 -13.325 1.00 38.75 312 ILE A CA 1
ATOM 2466 C C . ILE A 1 312 ? 39.691 -10.774 -13.655 1.00 38.75 312 ILE A C 1
ATOM 2468 O O . ILE A 1 312 ? 39.791 -10.217 -14.745 1.00 38.75 312 ILE A O 1
ATOM 2472 N N . THR A 1 313 ? 40.611 -10.582 -12.717 1.00 39.34 313 THR A N 1
ATOM 2473 C CA . THR A 1 313 ? 41.947 -10.089 -12.988 1.00 39.34 313 THR A CA 1
ATOM 2474 C C . THR A 1 313 ? 42.771 -11.320 -13.296 1.00 39.34 313 THR A C 1
ATOM 2476 O O . THR A 1 313 ? 43.114 -12.135 -12.440 1.00 39.34 313 THR A O 1
ATOM 2479 N N . ARG A 1 314 ? 42.997 -11.488 -14.603 1.00 37.34 314 ARG A N 1
ATOM 2480 C CA . ARG A 1 314 ? 43.861 -12.500 -15.200 1.00 37.34 314 ARG A CA 1
ATOM 2481 C C . ARG A 1 314 ? 45.083 -12.744 -14.327 1.00 37.34 314 ARG A C 1
ATOM 2483 O O . ARG A 1 314 ? 45.804 -11.814 -13.966 1.00 37.34 314 ARG A O 1
ATOM 2490 N N . LYS A 1 315 ? 45.379 -14.019 -14.106 1.00 33.12 315 LYS A N 1
ATOM 2491 C CA . LYS A 1 315 ? 46.682 -14.458 -13.629 1.00 33.12 315 LYS A CA 1
ATOM 2492 C C . LYS A 1 315 ? 47.741 -13.945 -14.611 1.00 33.12 315 LYS A C 1
ATOM 2494 O O . LYS A 1 315 ? 47.902 -14.486 -15.702 1.00 33.12 315 LYS A O 1
ATOM 2499 N N . ALA A 1 316 ? 48.452 -12.890 -14.230 1.00 56.03 316 ALA A N 1
ATOM 2500 C CA . ALA A 1 316 ? 49.743 -12.585 -14.812 1.00 56.03 316 ALA A CA 1
ATOM 2501 C C . ALA A 1 316 ? 50.682 -13.743 -14.429 1.00 56.03 316 ALA A C 1
ATOM 2503 O O . ALA A 1 316 ? 51.058 -13.900 -13.270 1.00 56.03 316 ALA A O 1
ATOM 2504 N N . GLY A 1 317 ? 50.994 -14.609 -15.390 1.00 36.53 317 GLY A N 1
ATOM 2505 C CA . GLY A 1 317 ? 51.986 -15.677 -15.264 1.00 36.53 317 GLY A CA 1
ATOM 2506 C C . GLY A 1 317 ? 52.496 -16.010 -16.660 1.00 36.53 317 GLY A C 1
ATOM 2507 O O . GLY A 1 317 ? 51.766 -16.586 -17.454 1.00 36.53 317 GLY A O 1
ATOM 2508 N N . LEU A 1 318 ? 53.625 -15.416 -17.047 1.00 41.25 318 LEU A N 1
ATOM 2509 C CA . LEU A 1 318 ? 54.953 -16.046 -17.029 1.00 41.25 318 LEU A CA 1
ATOM 2510 C C . LEU A 1 318 ? 55.111 -17.105 -18.124 1.00 41.25 318 LEU A C 1
ATOM 2512 O O . LEU A 1 318 ? 54.795 -18.267 -17.902 1.00 41.25 318 LEU A O 1
ATOM 2516 N N . PHE A 1 319 ? 55.710 -16.699 -19.245 1.00 35.62 319 PHE A N 1
ATOM 2517 C CA . PHE A 1 319 ? 56.662 -17.541 -19.965 1.00 35.62 319 PHE A CA 1
ATOM 2518 C C . PHE A 1 319 ? 57.868 -16.701 -20.394 1.00 35.62 319 PHE A C 1
ATOM 2520 O O . PHE A 1 319 ? 57.718 -15.591 -20.909 1.00 35.62 319 PHE A O 1
ATOM 2527 N N . HIS A 1 320 ? 59.035 -17.256 -20.061 1.00 40.75 320 HIS A N 1
ATOM 2528 C CA . HIS A 1 320 ? 60.340 -16.987 -20.649 1.00 40.75 320 HIS A CA 1
ATOM 2529 C C . HIS A 1 320 ? 60.338 -17.247 -22.155 1.00 40.75 320 HIS A C 1
ATOM 2531 O O . HIS A 1 320 ? 59.579 -18.142 -22.591 1.00 40.75 320 HIS A O 1
#

Sequence (320 aa):
MQEELTKLFEVVSQLEKAELTVLNNAAVKTLSNYQADPTAKNKKDWDAAKKGLEEEINKLSKKHFSEQSETAEKFKNKSEVYRYLTEQGYKVSKSKVYNDKAGLLPNKDGEITLATVNNYIRSSGIKLKASSAQEKQTSVELMKSKLESEDAGKRKVLLQNIKLEMEIAEKKKDLIPADAVEFEHAKRCQLFKYALEAFGEKSADKISGIFGADEQVAARMLEQIGVDKSKAPELAAVIHAEQPAFISYFHASISSFLDVFSTETWMTEEMENLMKKWLERQEEEQVQIAIDLMAEANSGADPRTLLSMFTITRKAGLFH

Foldseek 3Di:
DVVLLVVLCVFDDPVLVVVLVVLVVQLVVLVVVCVVPVDPVSVVSNVVSVVVNVVSSVVSCCVGVVVVVVPQPKALALVSLVVVCVVVQWPDDSCRSVVPPPQFDADPNSIGGPVSSVSSCVVVVTDGHDDVVVVVVVVVVVVVVVVVVVVVVVVVVVVVVVVVVVVVCVVVVVDDDPVVVVVVVVVVVVVVVVVVVVCCVVVVVVVCVVLLLDLVSLLVVCVVVPHHSVCSVVSNLVSVVCVVVVVVVVVVVVQVVCCVVDPHRPCDPVNVVVVVVVVVVVVVVQLVVQVVVCVVVVDPDHSVVVVVVVSPPDPPDDDD

Radius of gyration: 36.29 Å; chains: 1; bounding box: 90×50×94 Å

pLDDT: mean 73.86, std 15.69, range [33.12, 98.31]

Secondary structure (DSSP, 8-state):
-HHHHHHHHHHS-HHHHHHHHHHHHHHHHHHHHHHHS--HHHHHHHHHHHHHHHHHHHHHHHHHHSGGGTT--EESSHHHHHHHHHHTTB---HHHHHH-TTT----TTS-EEHHHHHHHHHHTTPPBP--TTHHHHHHHHHHHHHHHHHHHHHHHHHHHHHHHHHHHHHHHT-PPPHHHHHHHHHHHHHHHHHHHHHHHHHHHHHHHHHH--SHHHHHHHHHHTT--GGGHHHHHHHHHHTHHHHHHHHHHHHHHHHHTTSSS-SS-HHHHHHHHHHHHHHHHHHHHHHHHHHHHHT--S-HHHHHHHHS---------